Protein AF-A0A7W0F128-F1 (afdb_monomer_lite)

Structure (mmCIF, N/CA/C/O backbone):
data_AF-A0A7W0F128-F1
#
_entry.id   AF-A0A7W0F128-F1
#
loop_
_atom_site.group_PDB
_atom_site.id
_atom_site.type_symbol
_atom_site.label_atom_id
_atom_site.label_alt_id
_atom_site.label_comp_id
_atom_site.label_asym_id
_atom_site.label_entity_id
_atom_site.label_seq_id
_atom_site.pdbx_PDB_ins_code
_atom_site.Cartn_x
_atom_site.Cartn_y
_atom_site.Cartn_z
_atom_site.occupancy
_atom_site.B_iso_or_equiv
_atom_site.auth_seq_id
_atom_site.auth_comp_id
_atom_site.auth_asym_id
_atom_site.auth_atom_id
_atom_site.pdbx_PDB_model_num
ATOM 1 N N . MET A 1 1 ? 9.176 27.417 -10.439 1.00 56.22 1 MET A N 1
ATOM 2 C CA . MET A 1 1 ? 9.068 26.265 -9.533 1.00 56.22 1 MET A CA 1
ATOM 3 C C . MET A 1 1 ? 8.139 25.309 -10.242 1.00 56.22 1 MET A C 1
ATOM 5 O O . MET A 1 1 ? 7.061 25.755 -10.628 1.00 56.22 1 MET A O 1
ATOM 9 N N . GLU A 1 2 ? 8.615 24.115 -10.586 1.00 68.06 2 GLU A N 1
ATOM 10 C CA . GLU A 1 2 ? 7.714 23.084 -11.106 1.00 68.06 2 GLU A CA 1
ATOM 11 C C . GLU A 1 2 ? 6.687 22.758 -10.023 1.00 68.06 2 GLU A C 1
ATOM 13 O O . GLU A 1 2 ? 6.987 22.841 -8.835 1.00 68.06 2 GLU A O 1
ATOM 18 N N . ASN A 1 3 ? 5.460 22.476 -10.440 1.00 80.75 3 ASN A N 1
ATOM 19 C CA . ASN A 1 3 ? 4.401 22.019 -9.555 1.00 80.75 3 ASN A CA 1
ATOM 20 C C . ASN A 1 3 ? 3.985 20.601 -9.954 1.00 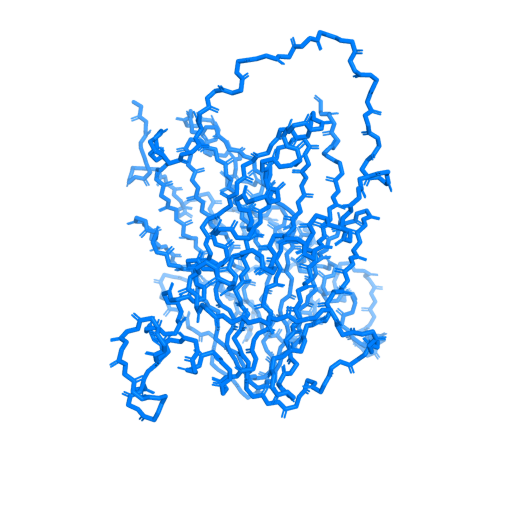80.75 3 ASN A C 1
ATOM 22 O O . ASN A 1 3 ? 4.393 20.088 -11.003 1.00 80.75 3 ASN A O 1
ATOM 26 N N . VAL A 1 4 ? 3.131 19.977 -9.146 1.00 81.44 4 VAL A N 1
ATOM 27 C CA . VAL A 1 4 ? 2.688 18.590 -9.371 1.00 81.44 4 VAL A CA 1
ATOM 28 C C . VAL A 1 4 ? 2.031 18.392 -10.745 1.00 81.44 4 VAL A C 1
ATOM 30 O O . VAL A 1 4 ? 2.074 17.297 -11.306 1.00 81.44 4 VAL A O 1
ATOM 33 N N . LEU A 1 5 ? 1.450 19.441 -11.334 1.00 84.19 5 LEU A N 1
ATOM 34 C CA . LEU A 1 5 ? 0.814 19.382 -12.654 1.00 84.19 5 LEU A CA 1
ATOM 35 C C . LEU A 1 5 ? 1.811 19.491 -13.815 1.00 84.19 5 LEU A C 1
ATOM 37 O O . LEU A 1 5 ? 1.507 19.019 -14.907 1.00 84.19 5 LEU A O 1
ATOM 41 N N . SER A 1 6 ? 2.978 20.107 -13.606 1.00 87.81 6 SER A N 1
ATOM 42 C CA . SER A 1 6 ? 4.001 20.289 -14.642 1.00 87.81 6 SER A CA 1
ATOM 43 C C . SER A 1 6 ? 5.121 19.252 -14.598 1.00 87.81 6 SER A C 1
ATOM 45 O O . SER A 1 6 ? 5.818 19.096 -15.594 1.00 87.81 6 SER A O 1
ATOM 47 N N . PHE A 1 7 ? 5.310 18.568 -13.466 1.00 94.00 7 PHE A N 1
ATOM 48 C CA . PHE A 1 7 ? 6.359 17.562 -13.307 1.00 94.00 7 PHE A CA 1
ATOM 49 C C . PHE A 1 7 ? 6.183 16.399 -14.303 1.00 94.00 7 PHE A C 1
ATOM 51 O O . PHE A 1 7 ? 5.072 15.889 -14.491 1.00 94.00 7 PHE A O 1
ATOM 58 N N . ASP A 1 8 ? 7.267 15.979 -14.957 1.00 95.62 8 ASP A N 1
ATOM 59 C CA . ASP A 1 8 ? 7.245 14.941 -15.997 1.00 95.62 8 ASP A CA 1
ATOM 60 C C . ASP A 1 8 ? 7.296 13.528 -15.391 1.00 95.62 8 ASP A C 1
ATOM 62 O O . ASP A 1 8 ? 8.305 12.822 -15.464 1.00 95.62 8 ASP A O 1
ATOM 66 N N . ILE A 1 9 ? 6.180 13.126 -14.768 1.00 96.31 9 ILE A N 1
ATOM 67 C CA . ILE A 1 9 ? 6.000 11.792 -14.171 1.00 96.31 9 ILE A CA 1
ATOM 68 C C . ILE A 1 9 ? 6.242 10.704 -15.218 1.00 96.31 9 ILE A C 1
ATOM 70 O O . ILE A 1 9 ? 6.937 9.732 -14.929 1.00 96.31 9 ILE A O 1
ATOM 74 N N . LYS A 1 10 ? 5.707 10.879 -16.438 1.00 96.62 10 LYS A N 1
ATOM 75 C CA . LYS A 1 10 ? 5.834 9.898 -17.520 1.00 96.62 10 LYS A CA 1
ATOM 76 C C . LYS A 1 10 ? 7.291 9.571 -17.794 1.00 96.62 10 LYS A C 1
ATOM 78 O O . LYS A 1 10 ? 7.634 8.395 -17.787 1.00 96.62 10 LYS A O 1
ATOM 83 N N . ARG A 1 11 ? 8.143 10.576 -18.012 1.00 96.94 11 ARG A N 1
ATOM 84 C CA . ARG A 1 11 ? 9.562 10.327 -18.283 1.00 96.94 11 ARG A CA 1
ATOM 85 C C . ARG A 1 11 ? 10.231 9.592 -17.128 1.00 96.94 11 ARG A C 1
ATOM 87 O O . ARG A 1 11 ? 10.847 8.562 -17.356 1.00 96.94 11 ARG A O 1
ATOM 94 N N . VAL A 1 12 ? 10.067 10.082 -15.897 1.00 97.69 12 VAL A N 1
ATOM 95 C CA . VAL A 1 12 ? 10.736 9.492 -14.725 1.00 97.69 12 VAL A CA 1
ATOM 96 C C . VAL A 1 12 ? 10.309 8.042 -14.503 1.00 97.69 12 VAL A C 1
ATOM 98 O O . VAL A 1 12 ? 11.172 7.199 -14.300 1.00 97.69 12 VAL A O 1
ATOM 101 N N . ILE A 1 13 ? 9.009 7.744 -14.577 1.00 98.19 13 ILE A N 1
ATOM 102 C CA . ILE A 1 13 ? 8.485 6.393 -14.341 1.00 98.19 13 ILE A CA 1
ATOM 103 C C . ILE A 1 13 ? 8.802 5.446 -15.492 1.00 98.19 13 ILE A C 1
ATOM 105 O O . ILE A 1 13 ? 9.149 4.295 -15.245 1.00 98.19 13 ILE A O 1
ATOM 109 N N . VAL A 1 14 ? 8.684 5.892 -16.744 1.00 98.31 14 VAL A N 1
ATOM 110 C CA . VAL A 1 14 ? 9.004 5.036 -17.891 1.00 98.31 14 VAL A CA 1
ATOM 111 C C . VAL A 1 14 ? 10.485 4.684 -17.898 1.00 98.31 14 VAL A C 1
ATOM 113 O O . VAL A 1 14 ? 10.800 3.498 -17.977 1.00 98.31 14 VAL A O 1
ATOM 116 N N . ASP A 1 15 ? 11.362 5.681 -17.761 1.00 98.12 15 ASP A N 1
ATOM 117 C CA . ASP A 1 15 ? 12.809 5.466 -17.757 1.00 98.12 15 ASP A CA 1
ATOM 118 C C . ASP A 1 15 ? 13.202 4.565 -16.573 1.00 98.12 15 ASP A C 1
ATOM 120 O O . ASP A 1 15 ? 13.823 3.526 -16.778 1.00 98.12 15 ASP A O 1
ATOM 124 N N . SER A 1 16 ? 12.752 4.879 -15.348 1.00 97.94 16 SER A N 1
ATOM 125 C CA . SER A 1 16 ? 13.132 4.104 -14.160 1.00 97.94 16 SER A CA 1
ATOM 126 C C . SER A 1 16 ? 12.589 2.677 -14.164 1.00 97.94 16 SER A C 1
ATOM 128 O O . SER A 1 16 ? 13.302 1.760 -13.768 1.00 97.94 16 SER A O 1
ATOM 130 N N . THR A 1 17 ? 11.354 2.453 -14.623 1.00 98.38 17 THR A N 1
ATOM 131 C CA . THR A 1 17 ? 10.785 1.097 -14.665 1.00 98.38 17 THR A CA 1
ATOM 132 C C . THR A 1 17 ? 11.513 0.248 -15.705 1.00 98.38 17 THR A C 1
ATOM 134 O O . THR A 1 17 ? 11.830 -0.905 -15.428 1.00 98.38 17 THR A O 1
ATOM 137 N N . VAL A 1 18 ? 11.824 0.804 -16.883 1.00 98.38 18 VAL A N 1
ATOM 138 C CA . VAL A 1 18 ? 12.604 0.091 -17.910 1.00 98.38 18 VAL A CA 1
ATOM 139 C C . VAL A 1 18 ? 13.998 -0.247 -17.387 1.00 98.38 18 VAL A C 1
ATOM 141 O O . VAL A 1 18 ? 14.408 -1.405 -17.451 1.00 98.38 18 VAL A O 1
ATOM 144 N N . ASP A 1 19 ? 14.685 0.739 -16.816 1.00 98.06 19 ASP A N 1
ATOM 145 C CA . ASP A 1 19 ? 16.044 0.603 -16.296 1.00 98.06 19 ASP A CA 1
ATOM 146 C C . ASP A 1 19 ? 16.130 -0.415 -15.151 1.00 98.06 19 ASP A C 1
ATOM 148 O O . ASP A 1 19 ? 17.020 -1.265 -15.144 1.00 98.06 19 ASP A O 1
ATOM 152 N N . VAL A 1 20 ? 15.195 -0.376 -14.195 1.00 97.81 20 VAL A N 1
ATOM 153 C CA . VAL A 1 20 ? 15.154 -1.314 -13.063 1.00 97.81 20 VAL A CA 1
ATOM 154 C C . VAL A 1 20 ? 14.932 -2.747 -13.545 1.00 97.81 20 VAL A C 1
ATOM 156 O O . VAL A 1 20 ? 15.646 -3.653 -13.118 1.00 97.81 20 VAL A O 1
ATOM 159 N N . PHE A 1 21 ? 13.975 -2.972 -14.448 1.00 98.12 21 PHE A N 1
ATOM 160 C CA . PHE A 1 21 ? 13.697 -4.315 -14.958 1.00 98.12 21 PHE A CA 1
ATOM 161 C C . PHE A 1 21 ? 14.843 -4.867 -15.821 1.00 98.12 21 PHE A C 1
ATOM 163 O O . PHE A 1 21 ? 15.136 -6.062 -15.748 1.00 98.12 21 PHE A O 1
ATOM 170 N N . ASP A 1 22 ? 15.528 -4.025 -16.596 1.00 97.31 22 ASP A N 1
ATOM 171 C CA . ASP A 1 22 ? 16.695 -4.451 -17.373 1.00 97.31 22 ASP A CA 1
ATOM 172 C C . ASP A 1 22 ? 17.896 -4.746 -16.462 1.00 97.31 22 ASP A C 1
ATOM 174 O O . ASP A 1 22 ? 18.446 -5.845 -16.488 1.00 97.31 22 ASP A O 1
ATOM 178 N N . MET A 1 23 ? 18.270 -3.811 -15.585 1.00 95.38 23 MET A N 1
ATOM 179 C CA . MET A 1 23 ? 19.476 -3.948 -14.764 1.00 95.38 23 MET A CA 1
ATOM 180 C C . MET A 1 23 ? 19.347 -4.998 -13.660 1.00 95.38 23 MET A C 1
ATOM 182 O O . MET A 1 23 ? 20.293 -5.748 -13.427 1.00 95.38 23 MET A O 1
ATOM 186 N N . MET A 1 24 ? 18.204 -5.049 -12.971 1.00 95.12 24 MET A N 1
ATOM 187 C CA . MET A 1 24 ? 18.042 -5.896 -11.782 1.00 95.12 24 MET A CA 1
ATOM 188 C C . MET A 1 24 ? 17.480 -7.270 -12.119 1.00 95.12 24 MET A C 1
ATOM 190 O O . MET A 1 24 ? 17.794 -8.240 -11.437 1.00 95.12 24 MET A O 1
ATOM 194 N N . LEU A 1 25 ? 16.660 -7.363 -13.170 1.00 95.75 25 LEU A N 1
ATOM 195 C CA . LEU A 1 25 ? 15.997 -8.609 -13.544 1.00 95.75 25 LEU A CA 1
ATOM 196 C C . LEU A 1 25 ? 16.473 -9.151 -14.891 1.00 95.75 25 LEU A C 1
ATOM 198 O O . LEU A 1 25 ? 16.093 -10.262 -15.233 1.00 95.75 25 LEU A O 1
ATOM 202 N N . SER A 1 26 ? 17.275 -8.426 -15.681 1.00 96.25 26 SER A N 1
ATOM 203 C CA . SER A 1 26 ? 17.587 -8.818 -17.070 1.00 96.25 26 SER A CA 1
ATOM 204 C C . SER A 1 26 ? 16.323 -9.101 -17.902 1.00 96.25 26 SER A C 1
ATOM 206 O O . SER A 1 26 ? 16.319 -9.954 -18.794 1.00 96.25 26 SER A O 1
ATOM 208 N N . LEU A 1 27 ? 15.227 -8.399 -17.591 1.00 96.50 27 LEU A N 1
ATOM 209 C CA . LEU A 1 27 ? 13.936 -8.500 -18.265 1.00 96.50 27 LEU A CA 1
ATOM 210 C C . LEU A 1 27 ? 13.660 -7.179 -19.000 1.00 96.50 27 LEU A C 1
ATOM 212 O O . LEU A 1 27 ? 12.992 -6.315 -18.440 1.00 96.50 27 LEU A O 1
ATOM 216 N N . PRO A 1 28 ? 14.136 -6.985 -20.243 1.00 96.06 28 PRO A N 1
ATOM 217 C CA . PRO A 1 28 ? 13.931 -5.736 -20.979 1.00 96.06 28 PRO A CA 1
ATOM 218 C C . PRO A 1 28 ? 12.453 -5.524 -21.349 1.00 96.06 28 PRO A C 1
ATOM 220 O O . PRO A 1 28 ? 11.983 -5.950 -22.409 1.00 96.06 28 PRO A O 1
ATOM 223 N N . ILE A 1 29 ? 11.706 -4.871 -20.457 1.00 98.00 29 ILE A N 1
ATOM 224 C CA . ILE A 1 29 ? 10.304 -4.495 -20.662 1.00 98.00 29 ILE A CA 1
ATOM 225 C C . ILE A 1 29 ? 10.190 -3.368 -21.701 1.00 98.00 29 ILE A C 1
ATOM 227 O 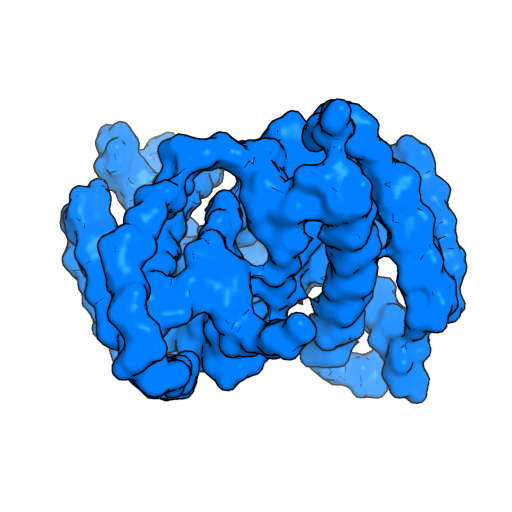O . ILE A 1 29 ? 11.095 -2.555 -21.880 1.00 98.00 29 ILE A O 1
ATOM 231 N N . GLN A 1 30 ? 9.041 -3.274 -22.368 1.00 97.69 30 GLN A N 1
ATOM 232 C CA . GLN A 1 30 ? 8.750 -2.220 -23.341 1.00 97.69 30 GLN A CA 1
ATOM 233 C C . GLN A 1 30 ? 7.534 -1.409 -22.918 1.00 97.69 30 GLN A C 1
ATOM 235 O O . GLN A 1 30 ? 6.460 -1.967 -22.696 1.00 97.69 30 GLN A O 1
ATOM 240 N N . PHE A 1 31 ? 7.680 -0.088 -22.861 1.00 97.81 31 PHE A N 1
ATOM 241 C CA . PHE A 1 31 ? 6.563 0.814 -22.605 1.00 97.81 31 PHE A CA 1
ATOM 242 C C . PHE A 1 31 ? 5.507 0.754 -23.722 1.00 97.81 31 PHE A C 1
ATOM 244 O O . PHE A 1 31 ? 5.822 0.678 -24.911 1.00 97.81 31 PHE A O 1
ATOM 251 N N . SER A 1 32 ? 4.237 0.820 -23.329 1.00 96.00 32 SER A N 1
ATOM 252 C CA . SER A 1 32 ? 3.075 0.848 -24.209 1.00 96.00 32 SER A CA 1
ATOM 253 C C . SER A 1 32 ? 2.313 2.160 -24.032 1.00 96.00 32 SER A C 1
ATOM 255 O O . SER A 1 32 ? 1.879 2.491 -22.934 1.00 96.00 32 SER A O 1
ATOM 257 N N . GLU A 1 33 ? 2.098 2.883 -25.135 1.00 91.81 33 GLU A N 1
ATOM 258 C CA . GLU A 1 33 ? 1.261 4.098 -25.155 1.00 91.81 33 GLU A CA 1
ATOM 259 C C . GLU A 1 33 ? -0.228 3.794 -24.907 1.00 91.81 33 GLU A C 1
ATOM 261 O O . GLU A 1 33 ? -1.010 4.683 -24.571 1.00 91.81 33 GLU A O 1
ATOM 266 N N . GLU A 1 34 ? -0.642 2.536 -25.076 1.00 90.25 34 GLU A N 1
ATOM 267 C CA . GLU A 1 34 ? -1.993 2.099 -24.751 1.00 90.25 34 GLU A CA 1
ATOM 268 C C . GLU A 1 34 ? -2.081 1.747 -23.269 1.00 90.25 34 GLU A C 1
ATOM 270 O O . GLU A 1 34 ? -1.380 0.856 -22.785 1.00 90.25 34 GLU A O 1
ATOM 275 N N . ARG A 1 35 ? -3.011 2.392 -22.557 1.00 90.12 35 ARG A N 1
ATOM 276 C CA . ARG A 1 35 ? -3.368 1.970 -21.204 1.00 90.12 35 ARG A CA 1
ATOM 277 C C . ARG A 1 35 ? -3.966 0.568 -21.262 1.00 90.12 35 ARG A C 1
ATOM 279 O O . ARG A 1 35 ? -5.017 0.360 -21.871 1.00 90.12 35 ARG A O 1
ATOM 286 N N . LYS A 1 36 ? -3.330 -0.367 -20.568 1.00 88.88 36 LYS A N 1
ATOM 287 C CA . LYS A 1 36 ? -3.815 -1.733 -20.381 1.00 88.88 36 LYS A CA 1
ATOM 288 C C . LYS A 1 36 ? -4.128 -1.962 -18.910 1.00 88.88 36 LYS A C 1
ATOM 290 O O . LYS A 1 36 ? -3.568 -1.320 -18.028 1.00 88.88 36 LYS A O 1
ATOM 295 N N . THR A 1 37 ? -5.054 -2.870 -18.657 1.00 84.69 37 THR A N 1
ATOM 296 C CA . THR A 1 37 ? -5.421 -3.299 -17.309 1.00 84.69 37 THR A CA 1
ATOM 297 C C . THR A 1 37 ? -5.111 -4.773 -17.180 1.00 84.69 37 THR A C 1
ATOM 299 O O . THR A 1 37 ? -5.446 -5.550 -18.079 1.00 84.69 37 THR A O 1
ATOM 302 N N . LEU A 1 38 ? -4.510 -5.161 -16.062 1.00 81.94 38 LEU A N 1
ATOM 303 C CA . LEU A 1 38 ? -4.408 -6.564 -15.708 1.00 81.94 38 LEU A CA 1
ATOM 304 C C . LEU A 1 38 ? -5.816 -7.082 -15.406 1.00 81.94 38 LEU A C 1
ATOM 306 O O . LEU A 1 38 ? -6.450 -6.702 -14.430 1.00 81.94 38 LEU A O 1
ATOM 310 N N . ALA A 1 39 ? -6.324 -7.910 -16.310 1.00 67.31 39 ALA A N 1
ATOM 311 C CA . ALA A 1 39 ? -7.548 -8.670 -16.139 1.00 67.31 39 ALA A CA 1
ATOM 312 C C . ALA A 1 39 ? -7.227 -10.093 -16.589 1.00 67.31 39 ALA A C 1
ATOM 314 O O . ALA A 1 39 ? -6.828 -10.308 -17.735 1.00 67.31 39 ALA A O 1
ATOM 315 N N . GLY A 1 40 ? -7.328 -11.063 -15.688 1.00 58.44 40 GLY A N 1
ATOM 316 C CA . GLY A 1 40 ? -6.893 -12.419 -15.987 1.00 58.44 40 GLY A CA 1
ATOM 317 C C . GLY A 1 40 ? -7.457 -13.450 -15.026 1.00 58.44 40 GLY A C 1
ATOM 318 O O . GLY A 1 40 ? -7.875 -13.132 -13.919 1.00 58.44 40 GLY A O 1
ATOM 319 N N . ASN A 1 41 ? -7.452 -14.701 -15.481 1.00 61.41 41 ASN A N 1
ATOM 320 C CA . ASN A 1 41 ? -7.724 -15.859 -14.641 1.00 61.41 41 ASN A CA 1
ATOM 321 C C . ASN A 1 41 ? -6.446 -16.176 -13.849 1.00 61.41 41 ASN A C 1
ATOM 323 O O . ASN A 1 41 ? -5.568 -16.866 -14.366 1.00 61.41 41 ASN A O 1
ATOM 327 N N . GLY A 1 42 ? -6.318 -15.638 -12.638 1.00 79.81 42 GLY A N 1
ATOM 328 C CA . GLY A 1 42 ? -5.211 -15.937 -11.728 1.00 79.81 42 GLY A CA 1
ATOM 329 C C . GLY A 1 42 ? -4.902 -14.795 -10.765 1.00 79.81 42 GLY A C 1
ATOM 330 O O . GLY A 1 42 ? -5.417 -13.690 -10.920 1.00 79.81 42 GLY A O 1
ATOM 331 N N . SER A 1 43 ? -4.036 -15.083 -9.797 1.00 90.81 43 SER A N 1
ATOM 332 C CA . SER A 1 43 ? -3.659 -14.143 -8.747 1.00 90.81 43 SER A CA 1
ATOM 333 C C . SER A 1 43 ? -2.863 -12.964 -9.309 1.00 90.81 43 SER A C 1
ATOM 335 O O . SER A 1 43 ? -1.998 -13.117 -10.186 1.00 90.81 43 SER A O 1
ATOM 337 N N . LEU A 1 44 ? -3.168 -11.775 -8.801 1.00 94.75 44 LEU A N 1
ATOM 338 C CA . LEU A 1 44 ? -2.447 -10.541 -9.074 1.00 94.75 44 LEU A CA 1
ATOM 339 C C . LEU A 1 44 ? -1.589 -10.182 -7.867 1.00 94.75 44 LEU A C 1
ATOM 341 O O . LEU A 1 44 ? -2.023 -10.309 -6.725 1.00 94.75 44 LEU A O 1
ATOM 345 N N . VAL A 1 45 ? -0.397 -9.669 -8.139 1.00 96.69 45 VAL A N 1
ATOM 346 C CA . VAL A 1 45 ? 0.561 -9.202 -7.137 1.00 96.69 45 VAL A CA 1
ATOM 347 C C . VAL A 1 45 ? 0.700 -7.697 -7.330 1.00 96.69 45 VAL A C 1
ATOM 349 O O . VAL A 1 45 ? 1.066 -7.250 -8.418 1.00 96.69 45 VAL A O 1
ATOM 352 N N . LEU A 1 46 ? 0.355 -6.920 -6.309 1.00 97.31 46 LEU A N 1
ATOM 353 C CA . LEU A 1 46 ? 0.457 -5.464 -6.280 1.00 97.31 46 LEU A CA 1
ATOM 354 C C . LEU A 1 46 ? 1.465 -5.069 -5.207 1.00 97.31 46 LEU A C 1
ATOM 356 O O . LEU A 1 46 ? 1.250 -5.357 -4.036 1.00 97.31 46 LEU A O 1
ATOM 360 N N . GLY A 1 47 ? 2.533 -4.388 -5.595 1.00 97.75 47 GLY A N 1
ATOM 361 C CA . GLY A 1 47 ? 3.426 -3.701 -4.677 1.00 97.75 47 GLY A CA 1
ATOM 362 C C . GLY A 1 47 ? 3.091 -2.215 -4.648 1.00 97.75 47 GLY A C 1
ATOM 363 O O . GLY A 1 47 ? 2.767 -1.629 -5.682 1.00 97.75 47 GLY A O 1
ATOM 364 N N . SER A 1 48 ? 3.138 -1.614 -3.465 1.00 96.81 48 SER A N 1
ATOM 365 C CA . SER A 1 48 ? 2.803 -0.207 -3.260 1.00 96.81 48 SER A CA 1
ATOM 366 C C . SER A 1 48 ? 3.778 0.471 -2.306 1.00 96.81 48 SER A C 1
ATOM 368 O O . SER A 1 48 ? 4.182 -0.124 -1.305 1.00 96.81 48 SER A O 1
ATOM 370 N N . ILE A 1 49 ? 4.140 1.716 -2.613 1.00 96.44 49 ILE A N 1
ATOM 371 C CA . ILE A 1 49 ? 4.918 2.602 -1.739 1.00 96.44 49 ILE A CA 1
ATOM 372 C C . ILE A 1 49 ? 4.278 3.980 -1.738 1.00 96.44 49 ILE A C 1
ATOM 374 O O . ILE A 1 49 ? 4.022 4.561 -2.795 1.00 96.44 49 ILE A O 1
ATOM 378 N N . ASP A 1 50 ? 4.067 4.517 -0.543 1.00 96.06 50 ASP A N 1
ATOM 379 C CA . ASP A 1 50 ? 3.648 5.894 -0.348 1.00 96.06 50 ASP A CA 1
ATOM 380 C C . ASP A 1 50 ? 4.874 6.813 -0.281 1.00 96.06 50 ASP A C 1
ATOM 382 O O . ASP A 1 50 ? 5.958 6.420 0.152 1.00 96.06 50 ASP A O 1
ATOM 386 N N . PHE A 1 51 ? 4.700 8.068 -0.676 1.00 95.25 51 PHE A N 1
ATOM 387 C CA . PHE A 1 51 ? 5.679 9.123 -0.432 1.00 95.25 51 PHE A CA 1
ATOM 388 C C . PHE A 1 51 ? 4.994 10.329 0.196 1.00 95.25 51 PHE A C 1
ATOM 390 O O . PHE A 1 51 ? 3.885 10.679 -0.208 1.00 95.25 51 PHE A O 1
ATOM 397 N N . MET A 1 52 ? 5.630 10.963 1.185 1.00 94.19 52 MET A N 1
ATOM 398 C CA . MET A 1 52 ? 5.056 12.086 1.937 1.00 94.19 52 MET A CA 1
ATOM 399 C C . MET A 1 52 ? 6.059 13.224 2.127 1.00 94.19 52 MET A C 1
ATOM 401 O O . MET A 1 52 ? 7.244 13.007 2.374 1.00 94.19 52 MET A O 1
ATOM 405 N N . GLY A 1 53 ? 5.573 14.463 2.070 1.00 91.75 53 GLY A N 1
ATOM 406 C CA . GLY A 1 53 ? 6.407 15.661 2.129 1.00 91.75 53 GLY A CA 1
ATOM 407 C C . GLY A 1 53 ? 5.660 16.897 1.644 1.00 91.75 53 GLY A C 1
ATOM 408 O O . GLY A 1 53 ? 4.477 17.050 1.943 1.00 91.75 53 GLY A O 1
ATOM 409 N N . ASP A 1 54 ? 6.334 17.754 0.883 1.00 92.00 54 ASP A N 1
ATOM 410 C CA . ASP A 1 54 ? 5.719 18.864 0.136 1.00 92.00 54 ASP A CA 1
ATOM 411 C C . ASP A 1 54 ? 4.680 18.345 -0.870 1.00 92.00 54 ASP A C 1
ATOM 413 O O . ASP A 1 54 ? 3.674 18.991 -1.167 1.00 92.00 54 ASP A O 1
ATOM 417 N N . VAL A 1 55 ? 4.910 17.125 -1.349 1.00 93.25 55 VAL A N 1
ATOM 418 C CA . VAL A 1 55 ? 3.969 16.330 -2.127 1.00 93.25 55 VAL A CA 1
ATOM 419 C C . VAL A 1 55 ? 3.696 15.022 -1.412 1.00 93.25 55 VAL A C 1
ATOM 421 O O . VAL A 1 55 ? 4.553 14.488 -0.708 1.00 93.25 55 VAL A O 1
ATOM 424 N N . THR A 1 56 ? 2.488 14.511 -1.606 1.00 93.50 56 THR A N 1
ATOM 425 C CA . THR A 1 56 ? 2.090 13.211 -1.086 1.00 93.50 56 THR A CA 1
ATOM 426 C C . THR A 1 56 ? 1.449 12.389 -2.186 1.00 93.50 56 THR A C 1
ATOM 428 O O . THR A 1 56 ? 0.668 12.911 -2.988 1.00 93.50 56 THR A O 1
ATOM 431 N N . GLY A 1 57 ? 1.754 11.103 -2.219 1.00 94.69 57 GLY A N 1
ATOM 432 C CA . GLY A 1 57 ? 1.247 10.220 -3.248 1.00 94.69 57 GLY A CA 1
ATOM 433 C C . GLY A 1 57 ? 1.606 8.767 -3.015 1.00 94.69 57 GLY A C 1
ATOM 434 O O . GLY A 1 57 ? 2.098 8.399 -1.951 1.00 94.69 57 GLY A O 1
ATOM 435 N N . ILE A 1 58 ? 1.328 7.959 -4.028 1.00 96.56 58 ILE A N 1
ATOM 436 C CA . ILE A 1 58 ? 1.528 6.516 -4.026 1.00 96.56 58 ILE A CA 1
ATOM 437 C C . ILE A 1 58 ? 2.029 6.072 -5.398 1.00 96.56 58 ILE A C 1
ATOM 439 O O . ILE A 1 58 ? 1.592 6.602 -6.425 1.00 96.56 58 ILE A O 1
ATOM 443 N N . VAL A 1 59 ? 2.933 5.099 -5.403 1.00 98.00 59 VAL A N 1
ATOM 444 C CA . VAL A 1 59 ? 3.333 4.338 -6.586 1.00 98.00 59 VAL A CA 1
ATOM 445 C C . VAL A 1 59 ? 2.866 2.906 -6.396 1.00 98.00 59 VAL A C 1
ATOM 447 O O . VAL A 1 59 ? 3.180 2.280 -5.387 1.00 98.00 59 VAL A O 1
ATOM 450 N N . ASN A 1 60 ? 2.136 2.399 -7.379 1.00 97.62 60 ASN A N 1
ATOM 451 C CA . ASN A 1 60 ? 1.626 1.039 -7.430 1.00 97.62 60 ASN A CA 1
ATOM 452 C C . ASN A 1 60 ? 2.254 0.321 -8.621 1.00 97.62 60 ASN A C 1
ATOM 454 O O . ASN A 1 60 ? 2.226 0.844 -9.733 1.00 97.62 60 ASN A O 1
ATOM 458 N N . ILE A 1 61 ? 2.791 -0.878 -8.407 1.00 98.12 61 ILE A N 1
ATOM 459 C CA . ILE A 1 61 ? 3.290 -1.762 -9.462 1.00 98.12 61 ILE A CA 1
ATOM 460 C C . ILE A 1 61 ? 2.526 -3.071 -9.369 1.00 98.12 61 ILE A C 1
ATOM 462 O O . ILE A 1 61 ? 2.603 -3.771 -8.362 1.00 98.12 61 ILE A O 1
ATOM 466 N N . GLN A 1 62 ? 1.803 -3.418 -10.427 1.00 97.44 62 GLN A N 1
ATOM 467 C CA . GLN A 1 62 ? 1.007 -4.635 -10.478 1.00 97.44 62 GLN A CA 1
ATOM 468 C C . GLN A 1 62 ? 1.472 -5.554 -11.604 1.00 97.44 62 GLN A C 1
ATOM 470 O O . GLN A 1 62 ? 1.748 -5.121 -12.728 1.00 97.44 62 GLN A O 1
ATOM 475 N N . VAL A 1 63 ? 1.530 -6.845 -11.285 1.00 97.12 63 VAL A N 1
ATOM 476 C CA . VAL A 1 63 ? 1.890 -7.939 -12.188 1.00 97.12 63 VAL A CA 1
ATOM 477 C C . VAL A 1 63 ? 1.017 -9.163 -11.906 1.00 97.12 63 VAL A C 1
ATOM 479 O O . VAL A 1 63 ? 0.400 -9.290 -10.852 1.00 97.12 63 VAL A O 1
ATOM 482 N N . THR A 1 64 ? 0.964 -10.110 -12.840 1.00 96.06 64 THR A N 1
ATOM 483 C CA . THR A 1 64 ? 0.410 -11.447 -12.548 1.00 96.06 64 THR A CA 1
ATOM 484 C C . THR A 1 64 ? 1.362 -12.236 -11.648 1.00 96.06 64 THR A C 1
ATOM 486 O O . THR A 1 64 ? 2.574 -12.126 -11.841 1.00 96.06 64 THR A O 1
ATOM 489 N N . GLU A 1 65 ? 0.861 -13.127 -10.788 1.00 94.56 65 GLU A N 1
ATOM 490 C CA . GLU A 1 65 ? 1.716 -14.012 -9.973 1.00 94.56 65 GLU A CA 1
ATOM 491 C C . GLU A 1 65 ? 2.671 -14.853 -10.837 1.00 94.56 65 GLU A C 1
ATOM 493 O O . GLU A 1 65 ? 3.850 -14.994 -10.520 1.00 94.56 65 GLU A O 1
ATOM 498 N N . LYS A 1 66 ? 2.205 -15.326 -12.003 1.00 94.50 66 LYS A N 1
ATOM 499 C CA . LYS A 1 66 ? 3.049 -16.028 -12.988 1.00 94.50 66 LYS A CA 1
ATOM 500 C C . LYS A 1 66 ? 4.281 -15.201 -13.380 1.00 94.50 66 LYS A C 1
ATOM 502 O O . LYS A 1 66 ? 5.369 -15.751 -13.522 1.00 94.50 66 LYS A O 1
ATOM 507 N N . PHE A 1 67 ? 4.105 -13.898 -13.593 1.00 96.44 67 PHE A N 1
ATOM 508 C CA . PHE A 1 67 ? 5.215 -13.009 -13.933 1.00 96.44 67 PHE A CA 1
ATOM 509 C C . PHE A 1 67 ? 6.067 -12.674 -12.710 1.00 96.44 67 PHE A C 1
ATOM 511 O O . PHE A 1 67 ? 7.284 -12.670 -12.826 1.00 96.44 67 PHE A O 1
ATOM 518 N N . ALA A 1 68 ? 5.459 -12.490 -11.537 1.00 97.00 68 ALA A N 1
ATOM 519 C CA . ALA A 1 68 ? 6.200 -12.275 -10.299 1.00 97.00 68 ALA A CA 1
ATOM 520 C C . ALA A 1 68 ? 7.164 -13.438 -10.003 1.00 97.00 68 ALA A C 1
ATOM 522 O O . ALA A 1 68 ? 8.335 -13.208 -9.728 1.00 97.00 68 ALA A O 1
ATOM 523 N N . ARG A 1 69 ? 6.733 -14.692 -10.199 1.00 96.56 69 ARG A N 1
ATOM 524 C CA . ARG A 1 69 ? 7.613 -15.874 -10.107 1.00 96.56 69 ARG A CA 1
ATOM 525 C C . ARG A 1 69 ? 8.774 -15.836 -11.107 1.00 96.56 69 ARG A C 1
ATOM 527 O O . ARG A 1 69 ? 9.878 -16.260 -10.787 1.00 96.56 69 ARG A O 1
ATOM 534 N N . LYS A 1 70 ? 8.554 -15.297 -12.311 1.00 96.88 70 LYS A N 1
ATOM 535 C CA . LYS A 1 70 ? 9.628 -15.075 -13.294 1.00 96.88 70 LYS A CA 1
ATOM 536 C C . LYS A 1 70 ? 10.600 -13.983 -12.836 1.00 96.88 70 LYS A C 1
ATOM 538 O O . LYS A 1 70 ? 11.799 -14.146 -13.022 1.00 96.88 70 LYS A O 1
ATOM 543 N N . MET A 1 71 ? 10.101 -12.908 -12.222 1.00 97.62 71 MET A N 1
ATOM 544 C CA . MET A 1 71 ? 10.941 -11.861 -11.627 1.00 97.62 71 MET A CA 1
ATOM 545 C C . MET A 1 71 ? 11.815 -12.441 -10.508 1.00 97.62 71 MET A C 1
ATOM 547 O O . MET A 1 71 ? 13.022 -12.226 -10.522 1.00 97.62 71 MET A O 1
ATOM 551 N N . VAL A 1 72 ? 11.231 -13.243 -9.609 1.00 97.62 72 VAL A N 1
ATOM 552 C CA . VAL A 1 72 ? 11.959 -13.938 -8.534 1.00 97.62 72 VAL A CA 1
ATOM 553 C C . VAL A 1 72 ? 13.045 -14.850 -9.086 1.00 97.62 72 VAL A C 1
ATOM 555 O O . VAL A 1 72 ? 14.201 -14.730 -8.693 1.00 97.62 72 VAL A O 1
ATOM 558 N N . SER A 1 73 ? 12.693 -15.712 -10.042 1.00 96.94 73 SER A N 1
ATOM 559 C CA . SER A 1 73 ? 13.643 -16.621 -10.688 1.00 96.94 73 SER A CA 1
ATOM 560 C C . SER A 1 73 ? 14.842 -15.874 -11.276 1.00 96.94 73 SER A C 1
ATOM 562 O O . SER A 1 73 ? 15.978 -16.309 -11.108 1.00 96.94 73 SER A O 1
ATOM 564 N N . SER A 1 74 ? 14.597 -14.714 -11.894 1.00 96.06 74 SER A N 1
ATOM 565 C CA . SER A 1 74 ? 15.654 -13.880 -12.466 1.00 96.06 74 SER A CA 1
ATOM 566 C C . SER A 1 74 ? 16.522 -13.190 -11.411 1.00 96.06 74 SER A C 1
ATOM 568 O O . SER A 1 74 ? 17.735 -13.108 -11.570 1.00 96.06 74 SER A O 1
ATOM 570 N N . MET A 1 75 ? 15.913 -12.682 -10.335 1.00 95.31 75 MET A N 1
ATOM 571 C CA . MET A 1 75 ? 16.616 -11.907 -9.309 1.00 95.31 75 MET A CA 1
ATOM 572 C C . MET A 1 75 ? 17.432 -12.781 -8.354 1.00 95.31 75 MET A C 1
ATOM 574 O O . MET A 1 75 ? 18.520 -12.389 -7.938 1.00 95.31 75 MET A O 1
ATOM 578 N N . LEU A 1 76 ? 16.898 -13.950 -7.994 1.00 94.06 76 LEU A N 1
ATOM 579 C CA . LEU A 1 76 ? 17.491 -14.856 -7.007 1.00 94.06 76 LEU A CA 1
ATOM 580 C C . LEU A 1 76 ? 18.257 -16.027 -7.642 1.00 94.06 76 LEU A C 1
ATOM 582 O O . LEU A 1 76 ? 18.787 -16.862 -6.912 1.00 94.06 76 LEU A O 1
ATOM 586 N N . ASP A 1 77 ? 18.330 -16.083 -8.979 1.00 93.19 77 ASP A N 1
ATOM 587 C CA . ASP A 1 77 ? 18.973 -17.159 -9.754 1.00 93.19 77 AS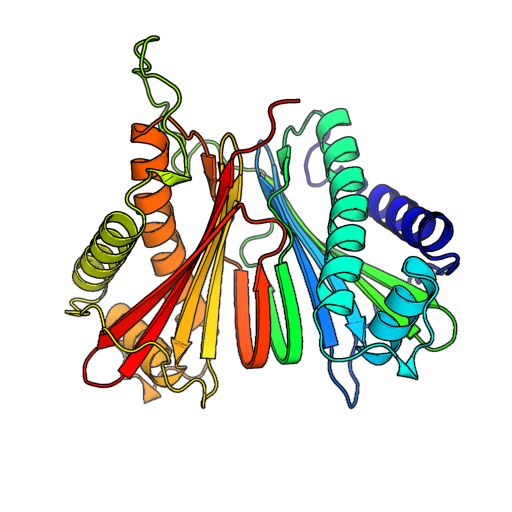P A CA 1
ATOM 588 C C . ASP A 1 77 ? 18.484 -18.557 -9.326 1.00 93.19 77 ASP A C 1
ATOM 590 O O . ASP A 1 77 ? 19.261 -19.482 -9.075 1.00 93.19 77 ASP A O 1
ATOM 594 N N . MET A 1 78 ? 17.160 -18.691 -9.195 1.00 94.00 78 MET A N 1
ATOM 595 C CA . MET A 1 78 ? 16.493 -19.927 -8.780 1.00 94.00 78 MET A CA 1
ATOM 596 C C . MET A 1 78 ? 15.472 -20.388 -9.816 1.00 94.00 78 MET A C 1
ATOM 598 O O . MET A 1 78 ? 14.886 -19.584 -10.543 1.00 94.00 78 MET A O 1
ATOM 602 N N . GLU A 1 79 ? 15.232 -21.695 -9.893 1.00 93.69 79 GLU A N 1
ATOM 603 C CA . GLU A 1 79 ? 14.253 -22.242 -10.833 1.00 93.69 79 GLU A CA 1
ATOM 604 C C . GLU A 1 79 ? 12.822 -21.905 -10.388 1.00 93.69 79 GLU A C 1
ATOM 606 O O . GLU A 1 79 ? 12.501 -21.916 -9.200 1.00 93.69 79 GLU A O 1
ATOM 611 N N . ILE A 1 80 ? 11.930 -21.626 -11.347 1.00 93.06 80 ILE A N 1
ATOM 612 C CA . ILE A 1 80 ? 10.546 -21.204 -11.051 1.00 93.06 80 ILE A CA 1
ATOM 613 C C . ILE A 1 80 ? 9.789 -22.243 -10.203 1.00 93.06 80 ILE A C 1
ATOM 615 O O . ILE A 1 80 ? 8.916 -21.875 -9.417 1.00 93.06 80 ILE A O 1
ATOM 619 N N . ASP A 1 81 ? 10.099 -23.531 -10.365 1.00 91.62 81 ASP A N 1
ATOM 620 C CA . ASP A 1 81 ? 9.479 -24.634 -9.625 1.00 91.62 81 ASP A CA 1
ATOM 621 C C . ASP A 1 81 ? 9.979 -24.772 -8.177 1.00 91.62 81 ASP A C 1
ATOM 623 O O . ASP A 1 81 ? 9.346 -25.475 -7.393 1.00 91.62 81 ASP A O 1
ATOM 627 N N . GLN A 1 82 ? 11.067 -24.085 -7.815 1.00 91.50 82 GLN A N 1
ATOM 628 C CA . GLN A 1 82 ? 11.618 -24.041 -6.456 1.00 91.50 82 GLN A CA 1
ATOM 629 C C . GLN A 1 82 ? 11.051 -22.895 -5.612 1.00 91.50 82 GLN A C 1
ATOM 631 O O . GLN A 1 82 ? 11.281 -22.864 -4.407 1.00 91.50 82 GLN A O 1
ATOM 636 N N . ILE A 1 83 ? 10.326 -21.956 -6.226 1.00 92.00 83 ILE A N 1
ATOM 637 C CA . ILE A 1 83 ? 9.721 -20.822 -5.525 1.00 92.00 83 ILE A CA 1
ATOM 638 C C . ILE A 1 83 ? 8.474 -21.323 -4.791 1.00 92.00 83 ILE A C 1
ATOM 640 O O . ILE A 1 83 ? 7.403 -21.489 -5.386 1.00 92.00 83 ILE A O 1
ATOM 644 N N . GLU A 1 84 ? 8.602 -21.567 -3.494 1.00 88.69 84 GLU A N 1
ATOM 645 C CA . GLU A 1 84 ? 7.503 -21.997 -2.633 1.00 88.69 84 GLU A CA 1
ATOM 646 C C . GLU A 1 84 ? 6.890 -20.798 -1.899 1.00 88.69 84 GLU A C 1
ATOM 648 O O . GLU A 1 84 ? 7.587 -19.901 -1.441 1.00 88.69 84 GLU A O 1
ATOM 653 N N . GLY A 1 85 ? 5.560 -20.773 -1.781 1.00 89.56 85 GLY A N 1
ATOM 654 C CA . GLY A 1 85 ? 4.862 -19.682 -1.098 1.00 89.56 85 GLY A CA 1
ATOM 655 C C . GLY A 1 85 ? 4.940 -18.338 -1.832 1.00 89.56 85 GLY A C 1
ATOM 656 O O . GLY A 1 85 ? 4.980 -18.287 -3.069 1.00 89.56 85 GLY A O 1
ATOM 657 N N . THR A 1 86 ? 4.872 -17.264 -1.045 1.00 93.12 86 THR A N 1
ATOM 658 C CA . THR A 1 86 ? 4.764 -15.868 -1.492 1.00 93.12 86 THR A CA 1
ATOM 659 C C . THR A 1 86 ? 5.883 -14.965 -0.973 1.00 93.12 86 THR A C 1
ATOM 661 O O . THR A 1 86 ? 6.002 -13.852 -1.473 1.00 93.12 86 THR A O 1
ATOM 664 N N . GLU A 1 87 ? 6.724 -15.432 -0.047 1.00 94.00 87 GLU A N 1
ATOM 665 C CA . GLU A 1 87 ? 7.763 -14.625 0.618 1.00 94.00 87 GLU A CA 1
ATOM 666 C C . GLU A 1 87 ? 8.754 -14.027 -0.397 1.00 94.00 87 GLU A C 1
ATOM 668 O O . GLU A 1 87 ? 8.867 -12.808 -0.505 1.00 94.00 87 GLU A O 1
ATOM 673 N N . ASP A 1 88 ? 9.358 -14.855 -1.260 1.00 95.69 88 ASP A N 1
ATOM 674 C CA . ASP A 1 88 ? 10.289 -14.365 -2.291 1.00 95.69 88 ASP A CA 1
ATOM 675 C C . ASP A 1 88 ? 9.608 -13.408 -3.287 1.00 95.69 88 ASP A C 1
ATOM 677 O O . ASP A 1 88 ? 10.216 -12.459 -3.785 1.00 95.69 88 ASP A O 1
ATOM 681 N N . ILE A 1 89 ? 8.323 -13.644 -3.588 1.00 96.44 89 ILE A N 1
ATOM 682 C CA . ILE A 1 89 ? 7.529 -12.769 -4.463 1.00 96.44 89 ILE A CA 1
ATOM 683 C C . ILE A 1 89 ? 7.357 -11.395 -3.814 1.00 96.44 89 ILE A C 1
ATOM 685 O O . ILE A 1 89 ? 7.481 -10.377 -4.501 1.00 96.44 89 ILE A O 1
ATOM 689 N N . GLN A 1 90 ? 7.052 -11.369 -2.517 1.00 95.94 90 GLN A N 1
ATOM 690 C CA . GLN A 1 90 ? 6.879 -10.145 -1.750 1.00 95.94 90 GLN A CA 1
ATOM 691 C C . GLN A 1 90 ? 8.193 -9.364 -1.683 1.00 95.94 90 GLN A C 1
ATOM 693 O O . GLN A 1 90 ? 8.196 -8.184 -2.028 1.00 95.94 90 GLN A O 1
ATOM 698 N N . ASP A 1 91 ? 9.304 -10.021 -1.352 1.00 95.75 91 ASP A N 1
ATOM 699 C CA . ASP A 1 91 ? 10.619 -9.383 -1.257 1.00 95.75 91 ASP A CA 1
ATOM 700 C C . ASP A 1 91 ? 11.062 -8.777 -2.592 1.00 95.75 91 ASP A C 1
ATOM 702 O O . ASP A 1 91 ? 11.403 -7.593 -2.670 1.00 95.75 91 ASP A O 1
ATOM 706 N N . VAL A 1 92 ? 10.987 -9.556 -3.676 1.00 97.06 92 VAL A N 1
ATOM 707 C CA . VAL A 1 92 ? 11.400 -9.094 -5.007 1.00 97.06 92 VAL A CA 1
ATOM 708 C C . VAL A 1 92 ? 10.505 -7.961 -5.495 1.00 97.06 92 VAL A C 1
ATOM 710 O O . VAL A 1 92 ? 11.014 -6.939 -5.956 1.00 97.06 92 VAL A O 1
ATOM 713 N N . LEU A 1 93 ? 9.177 -8.077 -5.382 1.00 97.50 93 LEU A N 1
ATOM 714 C CA . LEU A 1 93 ? 8.299 -6.988 -5.816 1.00 97.50 93 LEU A CA 1
ATOM 715 C C . LEU A 1 93 ? 8.448 -5.743 -4.930 1.00 97.50 93 LEU A C 1
ATOM 717 O O . LEU A 1 93 ? 8.395 -4.626 -5.448 1.00 97.50 93 LEU A O 1
ATOM 721 N N . GLY A 1 94 ? 8.664 -5.919 -3.626 1.00 96.56 94 GLY A N 1
ATOM 722 C CA . GLY A 1 94 ? 8.948 -4.839 -2.686 1.00 96.56 94 GLY A CA 1
ATOM 723 C C . GLY A 1 94 ? 10.204 -4.058 -3.067 1.00 96.56 94 GLY A C 1
ATOM 724 O O . GLY A 1 94 ? 10.175 -2.827 -3.087 1.00 96.56 94 GLY A O 1
ATOM 725 N N . GLU A 1 95 ? 11.272 -4.752 -3.461 1.00 97.38 95 GLU A N 1
ATOM 726 C CA . GLU A 1 95 ? 12.521 -4.122 -3.892 1.00 97.38 95 GLU A CA 1
ATOM 727 C C . GLU A 1 95 ? 12.369 -3.393 -5.236 1.00 97.38 95 GLU A C 1
ATOM 729 O O . GLU A 1 95 ? 12.816 -2.254 -5.390 1.00 97.38 95 GLU A O 1
ATOM 734 N N . ILE A 1 96 ? 11.636 -3.975 -6.192 1.00 98.00 96 ILE A N 1
ATOM 735 C CA . ILE A 1 96 ? 11.292 -3.289 -7.448 1.00 98.00 96 ILE A CA 1
ATOM 736 C C . ILE A 1 96 ? 10.473 -2.019 -7.173 1.00 98.00 96 ILE A C 1
ATOM 738 O O . ILE A 1 96 ? 10.755 -0.966 -7.754 1.00 98.00 96 ILE A O 1
ATOM 742 N N . CYS A 1 97 ? 9.505 -2.075 -6.253 1.00 96.81 97 CYS A N 1
ATOM 743 C CA . CYS A 1 97 ? 8.744 -0.896 -5.841 1.00 96.81 97 CYS A CA 1
ATOM 744 C C . CYS A 1 97 ? 9.648 0.168 -5.217 1.00 96.81 97 CYS A C 1
ATOM 746 O O . CYS A 1 97 ? 9.531 1.338 -5.591 1.00 96.81 97 CYS A O 1
ATOM 748 N N . ASN A 1 98 ? 10.559 -0.222 -4.318 1.00 96.19 98 ASN A N 1
ATOM 749 C CA . ASN A 1 98 ? 11.517 0.682 -3.676 1.00 96.19 98 ASN A CA 1
ATOM 750 C C . ASN A 1 98 ? 12.353 1.434 -4.713 1.00 96.19 98 ASN A C 1
ATOM 752 O O . ASN A 1 98 ? 12.465 2.655 -4.639 1.00 96.19 98 ASN A O 1
ATOM 756 N N . MET A 1 99 ? 12.903 0.737 -5.707 1.00 97.44 99 MET A N 1
ATOM 757 C CA . MET A 1 99 ? 13.781 1.351 -6.706 1.00 97.44 99 MET A CA 1
ATOM 758 C C . MET A 1 99 ? 13.045 2.292 -7.668 1.00 97.44 99 MET A C 1
ATOM 760 O O . MET A 1 99 ? 13.516 3.402 -7.944 1.00 97.44 99 MET A O 1
ATOM 764 N N . VAL A 1 100 ? 11.871 1.885 -8.161 1.00 98.12 100 VAL A N 1
ATOM 765 C CA . VAL A 1 100 ? 11.061 2.720 -9.065 1.00 98.12 100 VAL A CA 1
ATOM 766 C C . VAL A 1 100 ? 10.553 3.962 -8.325 1.00 98.12 100 VAL A C 1
ATOM 768 O O . VAL A 1 100 ? 10.679 5.082 -8.829 1.00 98.12 100 VAL A O 1
ATOM 771 N N . SER A 1 101 ? 10.061 3.788 -7.095 1.00 97.75 101 SER A N 1
ATOM 772 C CA . SER A 1 101 ? 9.593 4.892 -6.244 1.00 97.75 101 SER A CA 1
ATOM 773 C C . SER A 1 101 ? 10.743 5.790 -5.786 1.00 97.75 101 SER A C 1
ATOM 775 O O . SER A 1 101 ? 10.580 7.005 -5.713 1.00 97.75 101 SER A O 1
ATOM 777 N N . GLY A 1 102 ? 11.928 5.224 -5.545 1.00 97.25 102 GLY A N 1
ATOM 778 C CA . GLY A 1 102 ? 13.157 5.959 -5.238 1.00 97.25 102 GLY A CA 1
ATOM 779 C C . GLY A 1 102 ? 13.565 6.891 -6.371 1.00 97.25 102 GLY A C 1
ATOM 780 O O . GLY A 1 102 ? 13.865 8.058 -6.129 1.00 97.25 102 GLY A O 1
ATOM 781 N N . SER A 1 103 ? 13.470 6.423 -7.616 1.00 97.88 103 SER A N 1
ATOM 782 C CA . SER A 1 103 ? 13.724 7.259 -8.795 1.00 97.88 103 SER A CA 1
ATOM 783 C C . SER A 1 103 ? 12.715 8.407 -8.915 1.00 97.88 103 SER A C 1
ATOM 785 O O . SER A 1 103 ? 13.100 9.541 -9.213 1.00 97.88 103 SER A O 1
ATOM 787 N N . LEU A 1 104 ? 11.432 8.144 -8.626 1.00 97.69 104 LEU A N 1
ATOM 788 C CA . LEU A 1 104 ? 10.404 9.187 -8.571 1.00 97.69 104 LEU A CA 1
ATOM 789 C C . LEU A 1 104 ? 10.704 10.215 -7.472 1.00 97.69 104 LEU A C 1
ATOM 791 O O . LEU A 1 104 ? 10.691 11.412 -7.756 1.00 97.69 104 LEU A O 1
ATOM 795 N N . LYS A 1 105 ? 11.027 9.762 -6.251 1.00 96.31 105 LYS A N 1
ATOM 796 C CA . LYS A 1 105 ? 11.435 10.626 -5.132 1.00 96.31 105 LYS A CA 1
ATOM 797 C C . LYS A 1 105 ? 12.599 11.525 -5.541 1.00 96.31 105 LYS A C 1
ATOM 799 O O . LYS A 1 105 ? 12.513 12.734 -5.351 1.00 96.31 105 LYS A O 1
ATOM 804 N N . SER A 1 106 ? 13.669 10.965 -6.109 1.00 97.06 106 SER A N 1
ATOM 805 C CA . SER A 1 106 ? 14.828 11.748 -6.555 1.00 97.06 106 SER A CA 1
ATOM 806 C C . SER A 1 106 ? 14.423 12.835 -7.549 1.00 97.06 106 SER A C 1
ATOM 808 O O . SER A 1 106 ? 14.769 13.995 -7.345 1.00 97.06 106 SER A O 1
ATOM 810 N N . GLY A 1 107 ? 13.611 12.495 -8.556 1.00 96.62 107 GLY A N 1
ATOM 811 C CA . GLY A 1 107 ? 13.107 13.477 -9.516 1.00 96.62 107 GLY A CA 1
ATOM 812 C C . GLY A 1 107 ? 12.263 14.584 -8.869 1.00 96.62 107 GLY A C 1
ATOM 813 O O . GLY A 1 107 ? 12.441 15.757 -9.193 1.00 96.62 107 GLY A O 1
ATOM 814 N N . LEU A 1 108 ? 11.374 14.237 -7.932 1.00 95.44 108 LEU A N 1
ATOM 815 C CA . LEU A 1 108 ? 10.553 15.207 -7.197 1.00 95.44 108 LEU A CA 1
ATOM 816 C C . LEU A 1 108 ? 11.416 16.143 -6.334 1.00 95.44 108 LEU A C 1
ATOM 818 O O . LEU A 1 108 ? 11.230 17.361 -6.374 1.00 95.44 108 LEU A O 1
ATOM 822 N N . CYS A 1 109 ? 12.397 15.597 -5.613 1.00 93.94 109 CYS A N 1
ATOM 823 C CA . CYS A 1 109 ? 13.330 16.372 -4.796 1.00 93.94 109 CYS A CA 1
ATOM 824 C C . CYS A 1 109 ? 14.201 17.309 -5.645 1.00 93.94 109 CYS A C 1
ATOM 826 O O . CYS A 1 109 ? 14.370 18.473 -5.281 1.00 93.94 109 CYS A O 1
ATOM 828 N N . ASP A 1 110 ? 14.689 16.848 -6.800 1.00 94.88 110 ASP A N 1
ATOM 829 C CA . ASP A 1 110 ? 15.448 17.673 -7.750 1.00 94.88 110 ASP A CA 1
ATOM 830 C C . ASP A 1 110 ? 14.601 18.827 -8.317 1.00 94.88 110 ASP A C 1
ATOM 832 O O . ASP A 1 110 ? 15.114 19.919 -8.578 1.00 94.88 110 ASP A O 1
ATOM 836 N N . ALA A 1 111 ? 13.288 18.617 -8.452 1.00 93.75 111 ALA A N 1
ATOM 837 C CA . ALA A 1 111 ? 12.318 19.647 -8.825 1.00 93.75 111 ALA A CA 1
ATOM 838 C C . ALA A 1 111 ? 11.933 20.590 -7.661 1.00 93.75 111 ALA A C 1
ATOM 840 O O . ALA A 1 111 ? 11.202 21.565 -7.867 1.00 93.75 111 ALA A O 1
ATOM 841 N N . GLY A 1 112 ? 12.450 20.344 -6.451 1.00 92.25 112 GLY A N 1
ATOM 842 C CA . GLY A 1 112 ? 12.209 21.142 -5.248 1.00 92.25 112 GLY A CA 1
ATOM 843 C C . GLY A 1 112 ? 10.961 20.751 -4.452 1.00 92.25 112 GLY A C 1
ATOM 844 O O . GLY A 1 112 ? 10.541 21.528 -3.602 1.00 92.25 112 GLY A O 1
ATOM 845 N N . MET A 1 113 ? 10.367 19.587 -4.726 1.00 92.94 113 MET A N 1
ATOM 846 C CA . MET A 1 113 ? 9.237 19.021 -3.982 1.00 92.94 113 MET A CA 1
ATOM 847 C C . MET A 1 113 ? 9.758 17.921 -3.053 1.00 92.94 113 MET A C 1
ATOM 849 O O . MET A 1 113 ? 9.818 16.749 -3.429 1.00 92.94 113 MET A O 1
ATOM 853 N N . VAL A 1 114 ? 10.189 18.300 -1.850 1.00 92.88 114 VAL A N 1
ATOM 854 C CA . VAL A 1 114 ? 10.864 17.376 -0.934 1.00 92.88 114 VAL A CA 1
ATOM 855 C C . VAL A 1 114 ? 9.867 16.349 -0.407 1.00 92.88 114 VAL A C 1
ATOM 857 O O . VAL A 1 114 ? 8.813 16.710 0.114 1.00 92.88 114 VAL A O 1
ATOM 860 N N . CYS A 1 115 ? 10.201 15.065 -0.512 1.00 93.56 115 CYS A N 1
ATOM 861 C CA . CYS A 1 115 ? 9.404 13.974 0.042 1.00 93.56 115 CYS A CA 1
ATOM 862 C C . CYS A 1 115 ? 10.272 12.784 0.459 1.00 93.56 115 CYS A C 1
ATOM 864 O O . CYS A 1 115 ? 11.400 12.617 -0.003 1.00 93.56 115 CYS A O 1
ATOM 866 N N . GLU A 1 116 ? 9.720 11.956 1.339 1.00 93.69 116 GLU A N 1
ATOM 867 C CA . GLU A 1 116 ? 10.319 10.718 1.831 1.00 93.69 116 GLU A CA 1
ATOM 868 C C . GLU A 1 116 ? 9.407 9.530 1.522 1.00 93.69 116 GLU A C 1
ATOM 870 O O . GLU A 1 116 ? 8.187 9.684 1.479 1.00 93.69 116 GLU A O 1
ATOM 875 N N . LEU A 1 117 ? 9.998 8.355 1.291 1.00 94.81 117 LEU A N 1
ATOM 876 C CA . LEU A 1 117 ? 9.247 7.126 1.024 1.00 94.81 117 LEU A CA 1
ATOM 877 C C . LEU A 1 117 ? 8.772 6.477 2.332 1.00 94.81 117 LEU A C 1
ATOM 879 O O . LEU A 1 117 ? 9.398 6.633 3.384 1.00 94.81 117 LEU A O 1
ATOM 883 N N . SER A 1 118 ? 7.673 5.731 2.263 1.00 94.00 118 SER A N 1
ATOM 884 C CA . SER A 1 118 ? 7.301 4.729 3.262 1.00 94.00 118 SER A CA 1
ATOM 885 C C . SER A 1 118 ? 8.039 3.409 3.017 1.00 94.00 118 SER A C 1
ATOM 887 O O . SER A 1 118 ? 8.807 3.268 2.065 1.00 94.00 118 SER A O 1
ATOM 889 N N . THR A 1 119 ? 7.770 2.405 3.852 1.00 92.25 119 THR A N 1
ATOM 890 C CA . THR A 1 119 ? 8.106 1.019 3.513 1.00 92.25 119 THR A CA 1
ATOM 891 C C . THR A 1 119 ? 7.142 0.462 2.452 1.00 92.25 119 THR A C 1
ATOM 893 O O . THR A 1 119 ? 5.998 0.930 2.369 1.00 92.25 119 THR A O 1
ATOM 896 N N . PRO A 1 120 ? 7.575 -0.524 1.643 1.00 94.56 120 PRO A N 1
ATOM 897 C CA . PRO A 1 120 ? 6.700 -1.196 0.692 1.00 94.56 120 PRO A CA 1
ATOM 898 C C . PRO A 1 120 ? 5.671 -2.092 1.377 1.00 94.56 120 PRO A C 1
ATOM 900 O O . PRO A 1 120 ? 5.936 -2.704 2.412 1.00 94.56 120 PRO A O 1
ATOM 903 N N . ALA A 1 121 ? 4.503 -2.202 0.749 1.00 94.81 121 ALA A N 1
ATOM 904 C CA . ALA A 1 121 ? 3.489 -3.199 1.065 1.00 94.81 121 ALA A CA 1
ATOM 905 C C . ALA A 1 121 ? 3.137 -3.997 -0.192 1.00 94.81 121 ALA A C 1
ATOM 907 O O . ALA A 1 121 ? 3.005 -3.414 -1.273 1.00 94.81 121 ALA A O 1
ATOM 908 N N . VAL A 1 122 ? 2.960 -5.310 -0.045 1.00 96.94 122 VAL A N 1
ATOM 909 C CA . VAL A 1 122 ? 2.606 -6.213 -1.145 1.00 96.94 122 VAL A CA 1
ATOM 910 C C . VAL A 1 122 ? 1.267 -6.881 -0.865 1.00 96.94 122 VAL A C 1
ATOM 912 O O . VAL A 1 122 ? 1.044 -7.414 0.216 1.00 96.94 122 VAL A O 1
ATOM 915 N N . ILE A 1 123 ? 0.374 -6.851 -1.852 1.00 95.81 123 ILE A N 1
ATOM 916 C CA . ILE A 1 123 ? -0.940 -7.494 -1.839 1.00 95.81 123 ILE A CA 1
ATOM 917 C C . ILE A 1 123 ? -0.946 -8.591 -2.900 1.00 95.81 123 ILE A C 1
ATOM 919 O O . ILE A 1 123 ? -0.625 -8.332 -4.062 1.00 95.81 123 ILE A O 1
ATOM 923 N N . ILE A 1 124 ? -1.339 -9.803 -2.517 1.00 94.94 124 ILE A N 1
ATOM 924 C CA . ILE A 1 124 ? -1.416 -10.966 -3.410 1.00 94.94 124 ILE A CA 1
ATOM 925 C C . ILE A 1 124 ? -2.797 -11.579 -3.287 1.00 94.94 124 ILE A C 1
ATOM 927 O O . ILE A 1 124 ? -3.243 -11.858 -2.180 1.00 94.94 124 ILE A O 1
ATOM 931 N N . GLY A 1 125 ? -3.485 -11.804 -4.401 1.00 92.81 125 GLY A N 1
ATOM 932 C CA . GLY A 1 125 ? -4.807 -12.415 -4.345 1.00 92.81 125 GLY A CA 1
ATOM 933 C C . GLY A 1 125 ? -5.508 -12.523 -5.687 1.00 92.81 125 GLY A C 1
ATOM 934 O O . GLY A 1 125 ? -5.127 -11.881 -6.669 1.00 92.81 125 GLY A O 1
ATOM 935 N N . ASN A 1 126 ? -6.566 -13.333 -5.714 1.00 89.75 126 ASN A N 1
ATOM 936 C CA . ASN A 1 126 ? -7.416 -13.512 -6.892 1.00 89.75 126 ASN A CA 1
ATOM 937 C C . ASN A 1 126 ? -8.612 -12.554 -6.906 1.00 89.75 126 ASN A C 1
ATOM 939 O O . ASN A 1 126 ? -9.190 -12.323 -7.967 1.00 89.75 126 ASN A O 1
ATOM 943 N N . ASP A 1 127 ? -8.995 -12.017 -5.745 1.00 86.19 127 ASP A N 1
ATOM 944 C CA . ASP A 1 127 ? -10.153 -11.140 -5.601 1.00 86.19 127 ASP A CA 1
ATOM 945 C C . ASP A 1 127 ? -9.844 -9.994 -4.637 1.00 86.19 127 ASP A C 1
ATOM 947 O O . ASP A 1 127 ? -10.099 -10.074 -3.431 1.00 86.19 127 ASP A O 1
ATOM 951 N N . TYR A 1 128 ? -9.281 -8.919 -5.193 1.00 90.12 128 TYR A N 1
ATOM 952 C CA . TYR A 1 128 ? -9.174 -7.634 -4.517 1.00 90.12 128 TYR A CA 1
ATOM 953 C C . TYR A 1 128 ? -9.309 -6.454 -5.482 1.00 90.12 128 TYR A C 1
ATOM 955 O O . TYR A 1 128 ? -9.013 -6.525 -6.676 1.00 90.12 128 TYR A O 1
ATOM 963 N N . ASN A 1 129 ? -9.710 -5.320 -4.923 1.00 90.38 129 ASN A N 1
ATOM 964 C CA . ASN A 1 129 ? -9.646 -4.006 -5.535 1.00 90.38 129 ASN A CA 1
ATOM 965 C C . ASN A 1 129 ? -8.829 -3.093 -4.623 1.00 90.38 129 ASN A C 1
ATOM 967 O O . ASN A 1 129 ? -9.177 -2.939 -3.453 1.00 90.38 129 ASN A O 1
ATOM 971 N N . HIS A 1 130 ? -7.770 -2.492 -5.162 1.00 91.06 130 HIS A N 1
ATOM 972 C CA . HIS A 1 130 ? -6.979 -1.486 -4.465 1.00 91.06 130 HIS A CA 1
ATOM 973 C C . HIS A 1 130 ? -7.281 -0.094 -5.025 1.00 91.06 130 HIS A C 1
ATOM 975 O O . HIS A 1 130 ? -7.333 0.099 -6.242 1.00 91.06 130 HIS A O 1
ATOM 981 N N . GLN A 1 131 ? -7.495 0.880 -4.145 1.00 88.88 131 GLN A N 1
ATOM 982 C CA . GLN A 1 131 ? -7.807 2.250 -4.527 1.00 88.88 131 GLN A CA 1
ATOM 983 C C . GLN A 1 131 ? -7.226 3.248 -3.529 1.00 88.88 131 GLN A C 1
ATOM 985 O O . GLN A 1 131 ? -7.552 3.208 -2.346 1.00 88.88 131 GLN A O 1
ATOM 990 N N . THR A 1 132 ? -6.501 4.239 -4.038 1.00 85.12 132 THR A N 1
ATOM 991 C CA . THR A 1 132 ? -6.137 5.441 -3.278 1.00 85.12 132 THR A CA 1
ATOM 992 C C . THR A 1 132 ? -7.047 6.593 -3.683 1.00 85.12 132 THR A C 1
ATOM 994 O O . THR A 1 132 ? -7.259 6.848 -4.872 1.00 85.12 132 THR A O 1
ATOM 997 N N . ARG A 1 133 ? -7.631 7.284 -2.699 1.00 80.38 133 ARG A N 1
ATOM 998 C CA . ARG A 1 133 ? -8.519 8.435 -2.933 1.00 80.38 133 ARG A CA 1
ATOM 999 C C . ARG A 1 133 ? -7.767 9.757 -2.805 1.00 80.38 133 ARG A C 1
ATOM 1001 O O . ARG A 1 133 ? -6.661 9.827 -2.277 1.00 80.38 133 ARG A O 1
ATOM 1008 N N . ASN A 1 134 ? -8.413 10.830 -3.261 1.00 82.25 134 ASN A N 1
ATOM 1009 C CA . ASN A 1 134 ? -7.978 12.211 -3.039 1.00 82.25 134 ASN A CA 1
ATOM 1010 C C . ASN A 1 134 ? -6.595 12.544 -3.623 1.00 82.25 134 ASN A C 1
ATOM 1012 O O . ASN A 1 134 ? -5.819 13.252 -2.981 1.00 82.25 134 ASN A O 1
ATOM 1016 N N . MET A 1 135 ? -6.298 12.046 -4.827 1.00 90.38 135 MET A N 1
ATOM 1017 C CA . MET A 1 135 ? -5.110 12.406 -5.610 1.00 90.38 135 MET A CA 1
ATOM 1018 C C . MET A 1 135 ? -5.451 13.490 -6.638 1.00 90.38 135 MET A C 1
ATOM 1020 O O . MET A 1 135 ? -6.480 13.406 -7.307 1.00 90.38 135 MET A O 1
ATOM 1024 N N . THR A 1 136 ? -4.586 14.497 -6.782 1.00 91.19 136 THR A N 1
ATOM 1025 C CA . THR A 1 136 ? -4.782 15.603 -7.737 1.00 91.19 136 THR A CA 1
ATOM 1026 C C . THR A 1 136 ? -4.516 15.151 -9.169 1.00 91.19 136 THR A C 1
ATOM 1028 O O . THR A 1 136 ? -5.205 15.569 -10.099 1.00 91.19 136 THR A O 1
ATOM 1031 N N . ARG A 1 137 ? -3.510 14.296 -9.349 1.00 93.31 137 ARG A N 1
ATOM 1032 C CA . ARG A 1 137 ? -3.099 13.742 -10.637 1.00 93.31 137 ARG A CA 1
ATOM 1033 C C . ARG A 1 137 ? -2.863 12.251 -10.458 1.00 93.31 137 ARG A C 1
ATOM 1035 O O . ARG A 1 137 ? -2.197 11.847 -9.509 1.00 93.31 137 ARG A O 1
ATOM 1042 N N . VAL A 1 138 ? -3.430 11.453 -11.358 1.00 93.88 138 VAL A N 1
ATOM 1043 C CA . VAL A 1 138 ? -3.208 10.006 -11.415 1.00 93.88 138 VAL A CA 1
ATOM 1044 C C . VAL A 1 138 ? -2.806 9.643 -12.833 1.00 93.88 138 VAL A C 1
ATOM 1046 O O . VAL A 1 138 ? -3.517 9.978 -13.782 1.00 93.88 138 VAL A O 1
ATOM 1049 N N . GLU A 1 139 ? -1.673 8.968 -12.973 1.00 95.31 139 GLU A N 1
ATOM 1050 C CA . GLU A 1 139 ? -1.171 8.476 -14.252 1.00 95.31 139 GLU A CA 1
ATOM 1051 C C . GLU A 1 139 ? -1.010 6.969 -14.249 1.00 95.31 139 GLU A C 1
ATOM 1053 O O . GLU A 1 139 ? -0.739 6.368 -13.216 1.00 95.31 139 GLU A O 1
ATOM 1058 N N . TYR A 1 140 ? -1.194 6.376 -15.428 1.00 96.38 140 TYR A N 1
ATOM 1059 C CA . TYR A 1 140 ? -1.155 4.938 -15.643 1.00 96.38 140 TYR A CA 1
ATOM 1060 C C . TYR A 1 140 ? -0.186 4.635 -16.776 1.00 96.38 140 TYR A C 1
ATOM 1062 O O . TYR A 1 140 ? -0.339 5.149 -17.886 1.00 96.38 140 TYR A O 1
ATOM 1070 N N . PHE A 1 141 ? 0.758 3.751 -16.504 1.00 97.62 141 PHE A N 1
ATOM 1071 C CA . PHE A 1 141 ? 1.771 3.291 -17.435 1.00 97.62 141 PHE A CA 1
ATOM 1072 C C . PHE A 1 141 ? 1.643 1.783 -17.597 1.00 97.62 141 PHE A C 1
ATOM 1074 O O . PHE A 1 141 ? 1.352 1.050 -16.651 1.00 97.62 141 PHE A O 1
ATOM 1081 N N . SER A 1 142 ? 1.816 1.307 -18.823 1.00 97.94 142 SER A N 1
ATOM 1082 C CA . SER A 1 142 ? 1.726 -0.111 -19.151 1.00 97.94 142 SER A CA 1
ATOM 1083 C C . SER A 1 142 ? 3.007 -0.538 -19.839 1.00 97.94 142 SER A C 1
ATOM 1085 O O . SER A 1 142 ? 3.478 0.144 -20.747 1.00 97.94 142 SER A O 1
ATOM 1087 N N . PHE A 1 143 ? 3.554 -1.672 -19.421 1.00 98.19 143 PHE A N 1
ATOM 1088 C CA . PHE A 1 143 ? 4.770 -2.239 -19.984 1.00 98.19 143 PHE A CA 1
ATOM 1089 C C . PHE A 1 143 ? 4.547 -3.699 -20.355 1.00 98.19 143 PHE A C 1
ATOM 1091 O O . PHE A 1 143 ? 3.740 -4.394 -19.739 1.00 98.19 143 PHE A O 1
ATOM 1098 N N . LEU A 1 144 ? 5.248 -4.160 -21.382 1.00 97.25 144 LEU A N 1
ATOM 1099 C CA . LEU A 1 144 ? 5.135 -5.517 -21.897 1.00 97.25 144 LEU A CA 1
ATOM 1100 C C . LEU A 1 144 ? 6.489 -6.208 -21.871 1.00 97.25 144 LEU A C 1
ATOM 1102 O O . LEU A 1 144 ? 7.492 -5.634 -22.290 1.00 97.25 144 LEU A O 1
ATOM 1106 N N . PHE A 1 145 ? 6.483 -7.464 -21.450 1.00 96.81 145 PHE A N 1
ATOM 1107 C CA . PHE A 1 145 ? 7.596 -8.384 -21.612 1.00 96.81 145 PHE A CA 1
ATOM 1108 C C . PHE A 1 145 ? 7.053 -9.721 -22.100 1.00 96.81 145 PHE A C 1
ATOM 1110 O O . PHE A 1 145 ? 6.339 -10.399 -21.366 1.00 96.81 145 PHE A O 1
ATOM 1117 N N . ASP A 1 146 ? 7.352 -10.093 -23.344 1.00 94.38 146 ASP A N 1
ATOM 1118 C CA . ASP A 1 146 ? 6.693 -11.211 -24.029 1.00 94.38 146 ASP A CA 1
ATOM 1119 C C . ASP A 1 146 ? 5.148 -11.096 -23.964 1.00 94.38 146 ASP A C 1
ATOM 1121 O O . ASP A 1 146 ? 4.566 -10.145 -24.492 1.00 94.38 146 ASP A O 1
ATOM 1125 N N . ASP A 1 147 ? 4.476 -12.060 -23.324 1.00 91.44 147 ASP A N 1
ATOM 1126 C CA . ASP A 1 147 ? 3.032 -12.104 -23.062 1.00 91.44 147 ASP A CA 1
ATOM 1127 C C . ASP A 1 147 ? 2.635 -11.504 -21.700 1.00 91.44 147 ASP A C 1
ATOM 1129 O O . ASP A 1 147 ? 1.452 -11.483 -21.353 1.00 91.44 147 ASP A O 1
ATOM 1133 N N . HIS A 1 148 ? 3.600 -11.010 -20.923 1.00 95.38 148 HIS A N 1
ATOM 1134 C CA . HIS A 1 148 ? 3.376 -10.467 -19.592 1.00 95.38 148 HIS A CA 1
ATOM 1135 C C . HIS A 1 148 ? 3.138 -8.957 -19.628 1.00 95.38 148 HIS A C 1
ATOM 1137 O O . HIS A 1 148 ? 3.902 -8.196 -20.223 1.00 95.38 148 HIS A O 1
ATOM 1143 N N . LEU A 1 149 ? 2.071 -8.530 -18.953 1.00 95.88 149 LEU A N 1
ATOM 1144 C CA . LEU A 1 149 ? 1.746 -7.128 -18.720 1.00 95.88 149 LEU A CA 1
ATOM 1145 C C . LEU A 1 149 ? 2.209 -6.718 -17.318 1.00 95.88 149 LEU A C 1
ATOM 1147 O O . LEU A 1 149 ? 1.960 -7.427 -16.343 1.00 95.88 149 LEU A O 1
ATOM 1151 N N . ILE A 1 150 ? 2.830 -5.549 -17.242 1.00 97.75 150 ILE A N 1
ATOM 1152 C CA . ILE A 1 150 ? 3.154 -4.835 -16.012 1.00 97.75 150 ILE A CA 1
ATOM 1153 C C . ILE A 1 150 ? 2.395 -3.515 -16.063 1.00 97.75 150 ILE A C 1
ATOM 1155 O O . ILE A 1 150 ? 2.417 -2.827 -17.089 1.00 97.75 150 ILE A O 1
ATOM 1159 N N . THR A 1 151 ? 1.726 -3.146 -14.979 1.00 97.44 151 THR A N 1
ATOM 1160 C CA . THR A 1 151 ? 1.101 -1.826 -14.864 1.00 97.44 151 THR A CA 1
ATOM 1161 C C . THR A 1 151 ? 1.722 -1.064 -13.713 1.00 97.44 151 THR A C 1
ATOM 1163 O O . THR A 1 151 ? 1.877 -1.616 -12.628 1.00 97.44 151 THR A O 1
ATOM 1166 N N . VAL A 1 152 ? 2.049 0.201 -13.956 1.00 97.75 152 VAL A N 1
ATOM 1167 C CA . VAL A 1 152 ? 2.494 1.134 -12.922 1.00 97.75 152 VAL A CA 1
ATOM 1168 C C . VAL A 1 152 ? 1.507 2.286 -12.879 1.00 97.75 152 VAL A C 1
ATOM 1170 O O . VAL A 1 152 ? 1.237 2.887 -13.920 1.00 97.75 152 VAL A O 1
ATOM 1173 N N . ASP A 1 153 ? 0.967 2.608 -11.712 1.00 95.19 153 ASP A N 1
ATOM 1174 C CA . ASP A 1 153 ? 0.183 3.824 -11.521 1.00 95.19 153 ASP A CA 1
ATOM 1175 C C . ASP A 1 153 ? 0.763 4.708 -10.428 1.00 95.19 153 ASP A C 1
ATOM 1177 O O . ASP A 1 153 ? 1.301 4.236 -9.429 1.00 95.19 153 ASP A O 1
ATOM 1181 N N . VAL A 1 154 ? 0.693 6.014 -10.671 1.00 96.88 154 VAL A N 1
ATOM 1182 C CA . VAL A 1 154 ? 1.213 7.034 -9.765 1.00 96.88 154 VAL A CA 1
ATOM 1183 C C . VAL A 1 154 ? 0.105 8.016 -9.463 1.00 96.88 154 VAL A C 1
ATOM 1185 O O . VAL A 1 154 ? -0.371 8.719 -10.357 1.00 96.88 154 VAL A O 1
ATOM 1188 N N . GLY A 1 155 ? -0.292 8.070 -8.198 1.00 95.62 155 GLY A N 1
ATOM 1189 C CA . GLY A 1 155 ? -1.148 9.114 -7.657 1.00 95.62 155 GLY A CA 1
ATOM 1190 C C . GLY A 1 155 ? -0.297 10.154 -6.946 1.00 95.62 155 GLY A C 1
ATOM 1191 O O . GLY A 1 155 ? 0.562 9.796 -6.150 1.00 95.62 155 GLY A O 1
ATOM 1192 N N . ILE A 1 156 ? -0.529 11.437 -7.207 1.00 94.94 156 ILE A N 1
ATOM 1193 C CA . ILE A 1 156 ? 0.186 12.527 -6.539 1.00 94.94 156 ILE A CA 1
ATOM 1194 C C . ILE A 1 156 ? -0.735 13.719 -6.274 1.00 94.94 156 ILE A C 1
ATOM 1196 O O . ILE A 1 156 ? -1.611 14.069 -7.076 1.00 94.94 156 ILE A O 1
ATOM 1200 N N . LYS A 1 157 ? -0.517 14.375 -5.138 1.00 92.56 157 LYS A N 1
ATOM 1201 C CA . LYS A 1 157 ? -1.078 15.681 -4.798 1.00 92.56 157 LYS A CA 1
ATOM 1202 C C . LYS A 1 157 ? -0.052 16.549 -4.080 1.00 92.56 157 LYS A C 1
ATOM 1204 O O . LYS A 1 157 ? 0.881 16.046 -3.461 1.00 92.56 157 LYS A O 1
ATOM 1209 N N . GLU A 1 158 ? -0.267 17.856 -4.126 1.00 90.69 158 GLU A N 1
ATOM 1210 C CA . GLU A 1 158 ? 0.422 18.781 -3.228 1.00 90.69 158 GLU A CA 1
ATOM 1211 C C . GLU A 1 158 ? -0.114 18.600 -1.808 1.00 90.69 158 GLU A C 1
ATOM 1213 O O . GLU A 1 158 ? -1.315 18.388 -1.594 1.00 90.69 158 GLU A O 1
ATOM 1218 N N . THR A 1 159 ? 0.783 18.671 -0.834 1.00 84.88 159 THR A N 1
ATOM 1219 C CA . THR A 1 159 ? 0.401 18.667 0.571 1.00 84.88 159 THR A CA 1
ATOM 1220 C C . THR A 1 159 ? 0.014 20.090 0.950 1.00 84.88 159 THR A C 1
ATOM 1222 O O . THR A 1 159 ? 0.858 20.983 0.985 1.00 84.88 159 THR A O 1
ATOM 1225 N N . ASN A 1 160 ? -1.267 20.328 1.241 1.00 65.06 160 ASN A N 1
ATOM 1226 C CA . ASN A 1 160 ? -1.659 21.601 1.839 1.00 65.06 160 ASN A CA 1
ATOM 1227 C C . ASN A 1 160 ? -1.021 21.705 3.236 1.00 65.06 160 ASN A C 1
ATOM 1229 O O . ASN A 1 160 ? -1.213 20.785 4.035 1.00 65.06 160 ASN A O 1
ATOM 1233 N N . PRO A 1 161 ? -0.351 22.822 3.575 1.00 52.78 161 PRO A N 1
ATOM 1234 C CA . PRO A 1 161 ? 0.212 23.043 4.911 1.00 52.78 161 PRO A CA 1
ATOM 1235 C C . PRO A 1 161 ? -0.819 22.973 6.056 1.00 52.78 161 PRO A C 1
ATOM 1237 O O . PRO A 1 161 ? -0.443 22.864 7.217 1.00 52.78 161 PRO A O 1
ATOM 1240 N N . ASP A 1 162 ? -2.118 23.031 5.738 1.00 42.66 162 ASP A N 1
ATOM 1241 C CA . ASP A 1 162 ? -3.213 23.232 6.694 1.00 42.66 162 ASP A CA 1
ATOM 1242 C C . ASP A 1 162 ? -3.899 21.948 7.203 1.00 42.66 162 ASP A C 1
ATOM 1244 O O . ASP A 1 162 ? -4.965 22.025 7.813 1.00 42.66 162 ASP A O 1
ATOM 1248 N N . VAL A 1 163 ? -3.311 20.760 7.021 1.00 42.91 163 VAL A N 1
ATOM 1249 C CA . VAL A 1 163 ? -3.833 19.525 7.643 1.00 42.91 163 VAL A CA 1
ATOM 1250 C C . VAL A 1 163 ? -2.794 18.926 8.591 1.00 42.91 163 VAL A C 1
ATOM 1252 O O . VAL A 1 163 ? -2.049 18.013 8.252 1.00 42.91 163 VAL A O 1
ATOM 1255 N N . SER A 1 164 ? -2.788 19.431 9.828 1.00 41.00 164 SER A N 1
ATOM 1256 C CA . SER A 1 164 ? -2.147 18.834 11.018 1.00 41.00 164 SER A CA 1
ATOM 1257 C C . SER A 1 164 ? -0.611 18.780 11.089 1.00 41.00 164 SER A C 1
ATOM 1259 O O . SER A 1 164 ? -0.067 17.938 11.805 1.00 41.00 164 SER A O 1
ATOM 1261 N N . ASP A 1 165 ? 0.096 19.718 10.461 1.00 39.16 165 ASP A N 1
ATOM 1262 C CA . ASP A 1 165 ? 1.445 20.091 10.913 1.00 39.16 165 ASP A CA 1
ATOM 1263 C C . ASP A 1 165 ? 1.334 21.317 11.832 1.00 39.16 165 ASP A C 1
ATOM 1265 O O . ASP A 1 165 ? 1.880 22.393 11.584 1.00 39.16 165 ASP A O 1
ATOM 1269 N N . ALA A 1 166 ? 0.593 21.163 12.937 1.00 34.69 166 ALA A N 1
ATOM 1270 C CA . ALA A 1 166 ? 0.829 22.032 14.078 1.00 34.69 166 ALA A CA 1
ATOM 1271 C C . ALA A 1 166 ? 2.274 21.767 14.500 1.00 34.69 166 ALA A C 1
ATOM 1273 O O . ALA A 1 166 ? 2.600 20.682 14.978 1.00 34.69 166 ALA A O 1
ATOM 1274 N N . ALA A 1 167 ? 3.148 22.739 14.241 1.00 34.53 167 ALA A N 1
ATOM 1275 C CA . ALA A 1 167 ? 4.522 22.710 14.695 1.00 34.53 167 ALA A CA 1
ATOM 1276 C C . ALA A 1 167 ? 4.539 22.288 16.169 1.00 34.53 167 ALA A C 1
ATOM 1278 O O . ALA A 1 167 ? 4.008 22.998 17.027 1.00 34.53 167 ALA A O 1
ATOM 1279 N N . VAL A 1 168 ? 5.142 21.134 16.456 1.00 39.72 168 VAL A N 1
ATOM 1280 C CA . VAL A 1 168 ? 5.489 20.744 17.820 1.00 39.72 168 VAL A CA 1
ATOM 1281 C C . VAL A 1 168 ? 6.554 21.738 18.283 1.00 39.72 168 VAL A C 1
ATOM 1283 O O . VAL A 1 168 ? 7.753 21.571 18.065 1.00 39.72 168 VAL A O 1
ATOM 1286 N N . VAL A 1 169 ? 6.105 22.853 18.855 1.00 36.53 169 VAL A N 1
ATOM 1287 C CA . VAL A 1 169 ? 6.962 23.806 19.552 1.00 36.53 169 VAL A CA 1
ATOM 1288 C C . VAL A 1 169 ? 7.219 23.220 20.932 1.00 36.53 169 VAL A C 1
ATOM 1290 O O . VAL A 1 169 ? 6.413 23.389 21.842 1.00 36.53 169 VAL A O 1
ATOM 1293 N N . GLY A 1 170 ? 8.347 22.527 21.080 1.00 37.84 170 GLY A N 1
ATOM 1294 C CA . GLY A 1 170 ? 8.809 22.082 22.392 1.00 37.84 170 GLY A CA 1
ATOM 1295 C C . GLY A 1 170 ? 9.700 20.849 22.391 1.00 37.84 170 GLY A C 1
ATOM 1296 O O . GLY A 1 170 ? 9.425 19.927 23.143 1.00 37.84 170 GLY A O 1
ATOM 1297 N N . ILE A 1 171 ? 10.778 20.818 21.602 1.00 40.38 171 ILE A N 1
ATOM 1298 C CA . ILE A 1 171 ? 11.829 19.814 21.818 1.00 40.38 171 ILE A CA 1
ATOM 1299 C C . ILE A 1 171 ? 12.808 20.389 22.846 1.00 40.38 171 ILE A C 1
ATOM 1301 O O . ILE A 1 171 ? 13.588 21.293 22.542 1.00 40.38 171 ILE A O 1
ATOM 1305 N N . THR A 1 172 ? 12.758 19.892 24.080 1.00 38.66 172 THR A N 1
ATOM 1306 C CA . THR A 1 172 ? 13.909 19.977 24.988 1.00 38.66 172 THR A CA 1
ATOM 1307 C C . THR A 1 172 ? 15.012 19.057 24.451 1.00 38.66 172 THR A C 1
ATOM 1309 O O . THR A 1 172 ? 14.699 17.903 24.169 1.00 38.66 172 THR A O 1
ATOM 1312 N N . PRO A 1 173 ? 16.277 19.501 24.316 1.00 39.94 173 PRO A N 1
ATOM 1313 C CA . PRO A 1 173 ? 17.315 18.752 23.589 1.00 39.94 173 PRO A CA 1
ATOM 1314 C C . PRO A 1 173 ? 17.807 17.436 24.223 1.00 39.94 173 PRO A C 1
ATOM 1316 O O . PRO A 1 173 ? 18.744 16.856 23.692 1.00 39.94 173 PRO A O 1
ATOM 1319 N N . ASP A 1 174 ? 17.213 16.962 25.321 1.00 41.47 174 ASP A N 1
ATOM 1320 C CA . ASP A 1 174 ? 17.797 15.918 26.179 1.00 41.47 174 ASP A CA 1
ATOM 1321 C C . ASP A 1 174 ? 16.813 14.779 26.521 1.00 41.47 174 ASP A C 1
ATOM 1323 O O . ASP A 1 174 ? 16.755 14.326 27.665 1.00 41.47 174 ASP A O 1
ATOM 1327 N N . GLN A 1 175 ? 16.009 14.301 25.567 1.00 47.19 175 GLN A N 1
ATOM 1328 C CA . GLN A 1 175 ? 15.421 12.963 25.708 1.00 47.19 175 GLN A CA 1
ATOM 1329 C C . GLN A 1 175 ? 16.279 11.985 24.912 1.00 47.19 175 GLN A C 1
ATOM 1331 O O . GLN A 1 175 ? 16.366 12.090 23.691 1.00 47.19 175 GLN A O 1
ATOM 1336 N N . GLU A 1 176 ? 16.966 11.095 25.639 1.00 47.94 176 GLU A N 1
ATOM 1337 C CA . GLU A 1 176 ? 17.669 9.936 25.082 1.00 47.94 176 GLU A CA 1
ATOM 1338 C C . GLU A 1 176 ? 16.782 9.282 24.022 1.00 47.94 176 GLU A C 1
ATOM 1340 O O . GLU A 1 176 ? 15.589 9.106 24.276 1.00 47.94 176 GLU A O 1
ATOM 1345 N N . ASP A 1 177 ? 17.360 8.969 22.853 1.00 50.31 177 ASP A N 1
ATOM 1346 C CA . ASP A 1 177 ? 16.711 8.225 21.770 1.00 50.31 177 ASP A CA 1
ATOM 1347 C C . ASP A 1 177 ? 15.834 7.123 22.370 1.00 50.31 177 ASP A C 1
ATOM 1349 O O . ASP A 1 177 ? 16.335 6.091 22.829 1.00 50.31 177 ASP A O 1
ATOM 1353 N N . SER A 1 178 ? 14.521 7.353 22.406 1.00 55.25 178 SER A N 1
ATOM 1354 C CA . SER A 1 178 ? 13.609 6.293 22.780 1.00 55.25 178 SER A CA 1
ATOM 1355 C C . SER A 1 178 ? 13.725 5.246 21.676 1.00 55.25 178 SER A C 1
ATOM 1357 O O . SER A 1 178 ? 13.766 5.552 20.481 1.00 55.25 178 SER A O 1
ATOM 1359 N N . ASP A 1 179 ? 13.924 3.998 22.073 1.00 70.44 179 ASP A N 1
ATOM 1360 C CA . ASP A 1 179 ? 13.976 2.909 21.116 1.00 70.44 179 ASP A CA 1
ATOM 1361 C C . ASP A 1 179 ? 12.543 2.593 20.674 1.00 70.44 179 ASP A C 1
ATOM 1363 O O . ASP A 1 179 ? 11.646 2.490 21.515 1.00 70.44 179 ASP A O 1
ATOM 1367 N N . ILE A 1 180 ? 12.310 2.416 19.372 1.00 76.50 180 ILE A N 1
ATOM 1368 C CA . ILE A 1 180 ? 10.992 2.037 18.841 1.00 76.50 180 ILE A CA 1
ATOM 1369 C C . ILE A 1 180 ? 10.527 0.686 19.417 1.00 76.50 180 ILE A C 1
ATOM 1371 O O . ILE A 1 180 ? 9.329 0.412 19.515 1.00 76.50 180 ILE A O 1
ATOM 1375 N N . PHE A 1 181 ? 11.473 -0.135 19.887 1.00 77.56 181 PHE A N 1
ATOM 1376 C CA . PHE A 1 181 ? 11.199 -1.354 20.648 1.00 77.56 181 PHE A CA 1
ATOM 1377 C C . PHE A 1 181 ? 10.529 -1.097 22.006 1.00 77.56 181 PHE A C 1
ATOM 1379 O O . PHE A 1 181 ? 9.743 -1.926 22.455 1.00 77.56 181 PHE A O 1
ATOM 1386 N N . ASN A 1 182 ? 10.789 0.048 22.643 1.00 82.94 182 ASN A N 1
ATOM 1387 C CA . ASN A 1 182 ? 10.206 0.420 23.937 1.00 82.94 182 ASN A CA 1
ATOM 1388 C C . ASN A 1 182 ? 8.915 1.239 23.802 1.00 82.94 182 ASN A C 1
ATOM 1390 O O . ASN A 1 182 ? 8.300 1.590 24.810 1.00 82.94 182 ASN A O 1
ATOM 1394 N N . TYR A 1 183 ? 8.502 1.567 22.576 1.00 86.88 183 TYR A N 1
ATOM 1395 C CA . TYR A 1 183 ? 7.228 2.226 22.323 1.00 86.88 183 TYR A CA 1
ATOM 1396 C C . TYR A 1 183 ? 6.073 1.336 22.805 1.00 86.88 183 TYR A C 1
ATOM 1398 O O . TYR A 1 183 ? 5.977 0.172 22.428 1.00 86.88 183 TYR A O 1
ATOM 1406 N N . ASP A 1 184 ? 5.176 1.855 23.634 1.00 91.12 184 ASP A N 1
ATOM 1407 C CA . ASP A 1 184 ? 4.013 1.096 24.105 1.00 91.12 184 ASP A CA 1
ATOM 1408 C C . ASP A 1 184 ? 2.912 1.046 23.029 1.00 91.12 184 ASP A C 1
ATOM 1410 O O . ASP A 1 184 ? 1.903 1.749 23.102 1.00 91.12 184 ASP A O 1
ATOM 1414 N N . MET A 1 185 ? 3.172 0.264 21.976 1.00 91.44 185 MET A N 1
ATOM 1415 C CA . MET A 1 185 ? 2.298 0.130 20.809 1.00 91.44 185 MET A CA 1
ATOM 1416 C C . MET A 1 185 ? 0.933 -0.432 21.190 1.00 91.44 185 MET A C 1
ATOM 1418 O O . MET A 1 185 ? -0.076 0.090 20.731 1.00 91.44 185 MET A O 1
ATOM 1422 N N . GLU A 1 186 ? 0.899 -1.446 22.056 1.00 92.69 186 GLU A N 1
ATOM 1423 C CA . GLU A 1 186 ? -0.339 -2.094 22.484 1.00 92.69 186 GLU A CA 1
ATOM 1424 C C . GLU A 1 186 ? -1.296 -1.095 23.133 1.00 92.69 186 GLU A C 1
ATOM 1426 O O . GLU A 1 186 ? -2.417 -0.922 22.652 1.00 92.69 186 GLU A O 1
ATOM 1431 N N . ASN A 1 187 ? -0.852 -0.376 24.169 1.00 93.38 187 ASN A N 1
ATOM 1432 C CA . ASN A 1 187 ? -1.722 0.598 24.823 1.00 93.38 187 ASN A CA 1
ATOM 1433 C C . ASN A 1 187 ? -2.071 1.763 23.891 1.00 93.38 187 ASN A C 1
ATOM 1435 O O . ASN A 1 187 ? -3.207 2.233 23.911 1.00 93.38 187 ASN A O 1
ATOM 1439 N N . SER A 1 188 ? -1.131 2.216 23.057 1.00 93.94 188 SER A N 1
ATOM 1440 C CA . SER A 1 188 ? -1.392 3.315 22.124 1.00 93.94 188 SER A CA 1
ATOM 1441 C C . SER A 1 188 ? -2.462 2.951 21.090 1.00 93.94 188 SER A C 1
ATOM 1443 O O . SER A 1 188 ? -3.409 3.713 20.886 1.00 93.94 188 SER A O 1
ATOM 1445 N N . VAL A 1 189 ? -2.385 1.752 20.503 1.00 95.56 189 VAL A N 1
ATOM 1446 C CA . VAL A 1 189 ? -3.372 1.258 19.532 1.00 95.56 189 VAL A CA 1
ATOM 1447 C C . VAL A 1 189 ? -4.713 0.982 20.202 1.00 95.56 189 VAL A C 1
ATOM 1449 O O . VAL A 1 189 ? -5.737 1.437 19.696 1.00 95.56 189 VAL A O 1
ATOM 1452 N N . ILE A 1 190 ? -4.731 0.293 21.348 1.00 95.56 190 ILE A N 1
ATOM 1453 C CA . ILE A 1 190 ? -5.973 -0.016 22.072 1.00 95.56 190 ILE A CA 1
ATOM 1454 C C . ILE A 1 190 ? -6.721 1.261 22.452 1.00 95.56 190 ILE A C 1
ATOM 1456 O O . ILE A 1 190 ? -7.924 1.352 22.193 1.00 95.56 190 ILE A O 1
ATOM 1460 N N . ASN A 1 191 ? -6.027 2.248 23.021 1.00 95.19 191 ASN A N 1
ATOM 1461 C CA . ASN A 1 191 ? -6.648 3.512 23.410 1.00 95.19 191 ASN A CA 1
ATOM 1462 C C . ASN A 1 191 ? -7.127 4.287 22.179 1.00 95.19 191 ASN A C 1
ATOM 1464 O O . ASN A 1 191 ? -8.288 4.682 22.139 1.00 95.19 191 ASN A O 1
ATOM 1468 N N . SER A 1 192 ? -6.288 4.417 21.143 1.00 96.00 192 SER A N 1
ATOM 1469 C CA . SER A 1 192 ? -6.646 5.142 19.915 1.00 96.00 192 SER A CA 1
ATOM 1470 C C . SER A 1 192 ? -7.876 4.544 19.231 1.00 96.00 192 SER A C 1
ATOM 1472 O O . SER A 1 192 ? -8.788 5.273 18.853 1.00 96.00 192 SER A O 1
ATOM 1474 N N . VAL A 1 193 ? -7.936 3.217 19.090 1.00 96.94 193 VAL A N 1
ATOM 1475 C CA . VAL A 1 193 ? -9.083 2.533 18.474 1.00 96.94 193 VAL A CA 1
ATOM 1476 C C . VAL A 1 193 ? -10.334 2.686 19.340 1.00 96.94 193 VAL A C 1
ATOM 1478 O O . VAL A 1 193 ? -11.386 3.048 18.820 1.00 96.94 193 VAL A O 1
ATOM 1481 N N . SER A 1 194 ? -10.227 2.466 20.653 1.00 95.56 194 SER A N 1
ATOM 1482 C CA . SER A 1 194 ? -11.383 2.547 21.558 1.00 95.56 194 SER A CA 1
ATOM 1483 C C . SER A 1 194 ? -11.971 3.959 21.606 1.00 95.56 194 SER A C 1
ATOM 1485 O O . SER A 1 194 ? -13.181 4.126 21.480 1.00 95.56 194 SER A O 1
ATOM 1487 N N . GLU A 1 195 ? -11.122 4.983 21.729 1.00 95.50 195 GLU A N 1
ATOM 1488 C CA . GLU A 1 195 ? -11.547 6.386 21.774 1.00 95.50 195 GLU A CA 1
ATOM 1489 C C . GLU A 1 195 ? -12.170 6.841 20.454 1.00 95.50 195 GLU A C 1
ATOM 1491 O O . GLU A 1 195 ? -13.209 7.500 20.459 1.00 95.50 195 GLU A O 1
ATOM 1496 N N . VAL A 1 196 ? -11.570 6.475 19.317 1.00 95.75 196 VAL A N 1
ATOM 1497 C CA . VAL A 1 196 ? -12.085 6.856 17.997 1.00 95.75 196 VAL A CA 1
ATOM 1498 C C . VAL A 1 196 ? -13.441 6.206 17.726 1.00 95.75 196 VAL A C 1
ATOM 1500 O O . VAL A 1 196 ? -14.370 6.891 17.294 1.00 95.75 196 VAL A O 1
ATOM 1503 N N . PHE A 1 197 ? -13.584 4.907 17.995 1.00 95.81 197 PHE A N 1
ATOM 1504 C CA . PHE A 1 197 ? -14.843 4.195 17.769 1.00 95.81 197 PHE A CA 1
ATOM 1505 C C . PHE A 1 197 ? -15.950 4.669 18.724 1.00 95.81 197 PHE A C 1
ATOM 1507 O O . PHE A 1 197 ? -17.095 4.819 18.291 1.00 95.81 197 PHE A O 1
ATOM 1514 N N . ASP A 1 198 ? -15.636 4.982 19.983 1.00 95.75 198 ASP A N 1
ATOM 1515 C CA . ASP A 1 198 ? -16.607 5.572 20.913 1.00 95.75 198 ASP A CA 1
ATOM 1516 C C . ASP A 1 198 ? -17.030 6.981 20.462 1.00 95.75 198 ASP A C 1
ATOM 1518 O O . ASP A 1 198 ? -18.219 7.267 20.314 1.00 95.75 198 ASP A O 1
ATOM 1522 N N . MET A 1 199 ? -16.064 7.848 20.144 1.00 93.81 199 MET A N 1
ATOM 1523 C CA . MET A 1 199 ? -16.327 9.240 19.774 1.00 93.81 199 MET A CA 1
ATOM 1524 C C . MET A 1 199 ? -17.135 9.366 18.480 1.00 93.81 199 MET A C 1
ATOM 1526 O O . MET A 1 199 ? -18.059 10.178 18.409 1.00 93.81 199 MET A O 1
ATOM 1530 N N . MET A 1 200 ? -16.779 8.598 17.448 1.00 92.88 200 MET A N 1
ATOM 1531 C CA . MET A 1 200 ? -17.419 8.711 16.138 1.00 92.88 200 MET A CA 1
ATOM 1532 C C . MET A 1 200 ? -18.665 7.858 15.985 1.00 92.88 200 MET A C 1
ATOM 1534 O O . MET A 1 200 ? -19.628 8.287 15.355 1.00 92.88 200 MET A O 1
ATOM 1538 N N . LEU A 1 201 ? -18.630 6.637 16.509 1.00 94.00 201 LEU A N 1
ATOM 1539 C CA . LEU A 1 201 ? -19.639 5.624 16.218 1.00 94.00 201 LEU A CA 1
ATOM 1540 C C . LEU A 1 201 ? -20.477 5.278 17.448 1.00 94.00 201 LEU A C 1
ATOM 1542 O O . LEU A 1 201 ? -21.441 4.526 17.322 1.00 94.00 201 LEU A O 1
ATOM 1546 N N . SER A 1 202 ? -20.118 5.791 18.634 1.00 94.62 202 SER A N 1
ATOM 1547 C CA . SER A 1 202 ? -20.682 5.335 19.912 1.00 94.62 202 SER A CA 1
ATOM 1548 C C . SER A 1 202 ? -20.596 3.808 20.051 1.00 94.62 202 SER A C 1
ATOM 1550 O O . SER A 1 202 ? -21.515 3.153 20.553 1.00 94.62 202 SER A O 1
ATOM 1552 N N . MET A 1 203 ? -19.500 3.229 19.546 1.00 94.69 203 MET A N 1
ATOM 1553 C CA . MET A 1 203 ? -19.233 1.795 19.566 1.00 94.69 203 MET A CA 1
ATOM 1554 C C . MET A 1 203 ? -18.223 1.454 20.667 1.00 94.69 203 MET A C 1
ATOM 1556 O O . MET A 1 203 ? -17.048 1.790 20.564 1.00 94.69 203 MET A O 1
ATOM 1560 N N . ASP A 1 204 ? -18.680 0.728 21.694 1.00 94.81 204 ASP A N 1
ATOM 1561 C CA . ASP A 1 204 ? -17.833 0.150 22.753 1.00 94.81 204 ASP A CA 1
ATOM 1562 C C . ASP A 1 204 ? -17.094 -1.090 22.220 1.00 94.81 204 ASP A C 1
ATOM 1564 O O . ASP A 1 204 ? -17.540 -2.229 22.402 1.00 94.81 204 ASP A O 1
ATOM 1568 N N . VAL A 1 205 ? -16.000 -0.856 21.491 1.00 95.19 205 VAL A N 1
ATOM 1569 C CA . VAL A 1 205 ? -15.101 -1.903 20.984 1.00 95.19 205 VAL A CA 1
ATOM 1570 C C . VAL A 1 205 ? -14.146 -2.368 22.078 1.00 95.19 205 VAL A C 1
ATOM 1572 O O . VAL A 1 205 ? -13.652 -1.566 22.868 1.00 95.19 205 VAL A O 1
ATOM 1575 N N . LYS A 1 206 ? -13.864 -3.673 22.141 1.00 93.56 206 LYS A N 1
ATOM 1576 C CA . LYS A 1 206 ? -13.020 -4.248 23.202 1.00 93.56 206 LYS A CA 1
ATOM 1577 C C . LYS A 1 206 ? -11.864 -5.050 22.634 1.00 93.56 206 LYS A C 1
ATOM 1579 O O . LYS A 1 206 ? -12.101 -5.838 21.723 1.00 93.56 206 LYS A O 1
ATOM 1584 N N . PRO A 1 207 ? -10.648 -4.940 23.199 1.00 93.31 207 PRO A N 1
ATOM 1585 C CA . PRO A 1 207 ? -9.549 -5.820 22.830 1.00 93.31 207 PRO A CA 1
ATOM 1586 C C . PRO A 1 207 ? -9.958 -7.289 22.951 1.00 93.31 207 PRO A C 1
ATOM 1588 O O . PRO A 1 207 ? -10.465 -7.738 23.983 1.00 93.31 207 PRO A O 1
ATOM 1591 N N . PHE A 1 208 ? -9.730 -8.041 21.885 1.00 88.12 208 PHE A N 1
ATOM 1592 C CA . PHE A 1 208 ? -10.019 -9.459 21.792 1.00 88.12 208 PHE A CA 1
ATOM 1593 C C . PHE A 1 208 ? -8.710 -10.243 21.902 1.00 88.12 208 PHE A C 1
ATOM 1595 O O . PHE A 1 208 ? -7.855 -10.186 21.027 1.00 88.12 208 PHE A O 1
ATOM 1602 N N . GLY A 1 209 ? -8.546 -11.014 22.981 1.00 77.69 209 GLY A N 1
ATOM 1603 C CA . GLY A 1 209 ? -7.311 -11.769 23.252 1.00 77.69 209 GLY A CA 1
ATOM 1604 C C . GLY A 1 209 ? -7.080 -13.005 22.367 1.00 77.69 209 GLY A C 1
ATOM 1605 O O . GLY A 1 209 ? -6.199 -13.813 22.668 1.00 77.69 209 GLY A O 1
ATOM 1606 N N . GLY A 1 210 ? -7.890 -13.218 21.326 1.00 68.31 210 GLY A N 1
ATOM 1607 C CA . GLY A 1 210 ? -7.676 -14.305 20.374 1.00 68.31 210 GLY A CA 1
ATOM 1608 C C . GLY A 1 210 ? -6.529 -13.993 19.415 1.00 68.31 210 GLY A C 1
ATOM 1609 O O . GLY A 1 210 ? -6.344 -12.856 19.010 1.00 68.31 210 GLY A O 1
ATOM 1610 N N . LYS A 1 211 ? -5.758 -15.020 19.039 1.00 62.84 211 LYS A N 1
ATOM 1611 C CA . LYS A 1 211 ? -4.609 -14.885 18.120 1.00 62.84 211 LYS A CA 1
ATOM 1612 C C . LYS A 1 211 ? -4.989 -14.918 16.635 1.00 62.84 211 LYS A C 1
ATOM 1614 O O . LYS A 1 211 ? -4.136 -14.689 15.790 1.00 62.84 211 LYS A O 1
ATOM 1619 N N . THR A 1 212 ? -6.238 -15.252 16.325 1.00 60.81 212 THR A N 1
ATOM 1620 C CA . THR A 1 212 ? -6.764 -15.371 14.963 1.00 60.81 212 THR A CA 1
ATOM 1621 C C . THR A 1 212 ? -8.237 -14.982 14.988 1.00 60.81 212 THR A C 1
ATOM 1623 O O . THR A 1 212 ? -9.048 -15.687 15.597 1.00 60.81 212 THR A O 1
ATOM 1626 N N . GLY A 1 213 ? -8.591 -13.870 14.348 1.00 51.94 213 GLY A N 1
ATOM 1627 C CA . GLY A 1 213 ? -9.971 -13.605 13.948 1.00 51.94 213 GLY A CA 1
ATOM 1628 C C . GLY A 1 213 ? -10.355 -14.468 12.736 1.00 51.94 213 GLY A C 1
ATOM 1629 O O . GLY A 1 213 ? -9.474 -14.899 11.990 1.00 51.94 213 GLY A O 1
ATOM 1630 N N . PRO A 1 214 ? -11.646 -14.765 12.517 1.00 49.09 214 PRO A N 1
ATOM 1631 C CA . PRO A 1 214 ? -12.091 -15.422 11.295 1.00 49.09 214 PRO A CA 1
ATOM 1632 C C . PRO A 1 214 ? -11.869 -14.489 10.094 1.00 49.09 214 PRO A C 1
ATOM 1634 O O . PRO A 1 214 ? -12.691 -13.622 9.817 1.00 49.09 214 PRO A O 1
ATOM 1637 N N . ILE A 1 215 ? -10.778 -14.680 9.347 1.00 56.66 215 ILE A N 1
ATOM 1638 C CA . ILE A 1 215 ? -10.611 -14.078 8.015 1.00 56.66 215 ILE A CA 1
ATOM 1639 C C . ILE A 1 215 ? -11.387 -14.957 7.031 1.00 56.66 215 ILE A C 1
ATOM 1641 O O . ILE A 1 215 ? -10.817 -15.778 6.320 1.00 56.66 215 ILE A O 1
ATOM 1645 N N . VAL A 1 216 ? -12.717 -14.895 7.076 1.00 52.41 216 VAL A N 1
ATOM 1646 C CA . VAL A 1 216 ? -13.562 -15.707 6.185 1.00 52.41 216 VAL A CA 1
ATOM 1647 C C . VAL A 1 216 ? -14.792 -14.921 5.736 1.00 52.41 216 VAL A C 1
ATOM 1649 O O . VAL A 1 216 ? -15.931 -15.355 5.876 1.00 52.41 216 VAL A O 1
ATOM 1652 N N . SER A 1 217 ? -14.565 -13.720 5.219 1.00 68.69 217 SER A N 1
ATOM 1653 C CA . SER A 1 217 ? -15.554 -12.942 4.475 1.00 68.69 217 SER A CA 1
ATOM 1654 C C . SER A 1 217 ? -14.856 -11.839 3.681 1.00 68.69 217 SER A C 1
ATOM 1656 O O . SER A 1 217 ? -13.694 -11.513 3.931 1.00 68.69 217 SER A O 1
ATOM 1658 N N . SER A 1 218 ? -15.576 -11.276 2.709 1.00 87.00 218 SER A N 1
ATOM 1659 C CA . SER A 1 218 ? -15.201 -10.006 2.088 1.00 87.00 218 SER A CA 1
ATOM 1660 C C . SER A 1 218 ? -14.892 -8.976 3.178 1.00 87.00 218 SER A C 1
ATOM 1662 O O . SER A 1 218 ? -15.661 -8.821 4.136 1.00 87.00 218 SER A O 1
ATOM 1664 N N . ARG A 1 219 ? -13.743 -8.312 3.058 1.00 91.88 219 ARG A N 1
ATOM 1665 C CA . ARG A 1 219 ? -13.272 -7.315 4.022 1.00 91.88 219 ARG A CA 1
ATOM 1666 C C . ARG A 1 219 ? -12.810 -6.051 3.325 1.00 91.88 219 ARG A C 1
ATOM 1668 O O . ARG A 1 219 ? -12.480 -6.055 2.139 1.00 91.88 219 ARG A O 1
ATOM 1675 N N . ILE A 1 220 ? -12.766 -4.979 4.098 1.00 94.56 220 ILE A N 1
ATOM 1676 C CA . ILE A 1 220 ? -12.232 -3.685 3.699 1.00 94.56 220 ILE A CA 1
ATOM 1677 C C . ILE A 1 220 ? -11.030 -3.410 4.586 1.00 94.56 220 ILE A C 1
ATOM 1679 O O . ILE A 1 220 ? -11.128 -3.464 5.810 1.00 94.56 220 ILE A O 1
ATOM 1683 N N . VAL A 1 221 ? -9.898 -3.124 3.957 1.00 95.94 221 VAL A N 1
ATOM 1684 C CA . VAL A 1 221 ? -8.657 -2.749 4.626 1.00 95.94 221 VAL A CA 1
ATOM 1685 C C . VAL A 1 221 ? -8.388 -1.294 4.316 1.00 95.94 221 VAL A C 1
ATOM 1687 O O . VAL A 1 221 ? -8.131 -0.955 3.161 1.00 95.94 221 VAL A O 1
ATOM 1690 N N . GLY A 1 222 ? -8.484 -0.441 5.330 1.00 96.69 222 GLY A N 1
ATOM 1691 C CA . GLY A 1 222 ? -8.004 0.932 5.252 1.00 96.69 222 GLY A CA 1
ATOM 1692 C C . GLY A 1 222 ? -6.544 0.993 5.691 1.00 96.69 222 GLY A C 1
ATOM 1693 O O . GLY A 1 222 ? -6.218 0.550 6.791 1.00 96.69 222 GLY A O 1
ATOM 1694 N N . SER A 1 223 ? -5.671 1.524 4.841 1.00 96.19 223 SER A N 1
ATOM 1695 C CA . SER A 1 223 ? -4.228 1.581 5.084 1.00 96.19 223 SER A CA 1
ATOM 1696 C C . SER A 1 223 ? -3.722 3.017 5.119 1.00 96.19 223 SER A C 1
ATOM 1698 O O . SER A 1 223 ? -4.005 3.791 4.202 1.00 96.19 223 SER A O 1
ATOM 1700 N N . ILE A 1 224 ? -2.921 3.346 6.133 1.00 95.69 224 ILE A N 1
ATOM 1701 C CA . ILE A 1 224 ? -2.168 4.603 6.229 1.00 95.69 224 ILE A CA 1
ATOM 1702 C C . ILE A 1 224 ? -0.712 4.294 6.554 1.00 95.69 224 ILE A C 1
ATOM 1704 O O . ILE A 1 224 ? -0.419 3.539 7.478 1.00 95.69 224 ILE A O 1
ATOM 1708 N N . SER A 1 225 ? 0.197 4.911 5.813 1.00 95.25 225 SER A N 1
ATOM 1709 C CA . SER A 1 225 ? 1.636 4.782 6.010 1.00 95.25 225 SER A CA 1
ATOM 1710 C C . SER A 1 225 ? 2.175 5.945 6.850 1.00 95.25 225 SER A C 1
ATOM 1712 O O . SER A 1 225 ? 1.662 7.062 6.778 1.00 95.25 225 SER A O 1
ATOM 1714 N N . PHE A 1 226 ? 3.231 5.692 7.621 1.00 93.88 226 PHE A N 1
ATOM 1715 C CA . PHE A 1 226 ? 4.008 6.682 8.368 1.00 93.88 226 PHE A CA 1
ATOM 1716 C C . PHE A 1 226 ? 5.369 6.886 7.689 1.00 93.88 226 PHE A C 1
ATOM 1718 O O . PHE A 1 226 ? 6.001 5.908 7.282 1.00 93.88 226 PHE A O 1
ATOM 1725 N N . SER A 1 227 ? 5.839 8.132 7.589 1.00 91.62 227 SER A N 1
ATOM 1726 C CA . SER A 1 227 ? 7.194 8.443 7.105 1.00 91.62 227 SER A CA 1
ATOM 1727 C C . SER A 1 227 ? 7.828 9.619 7.855 1.00 91.62 227 SER A C 1
ATOM 1729 O O . SER A 1 227 ? 7.144 10.574 8.227 1.00 91.62 227 SER A O 1
ATOM 1731 N N . GLY A 1 228 ? 9.136 9.553 8.111 1.00 89.81 228 GLY A N 1
ATOM 1732 C CA . GLY A 1 228 ? 9.895 10.499 8.933 1.00 89.81 228 GLY A CA 1
ATOM 1733 C C . GLY A 1 228 ? 10.962 9.777 9.754 1.00 89.81 228 GLY A C 1
ATOM 1734 O O . GLY A 1 228 ? 11.557 8.816 9.283 1.00 89.81 228 GLY A O 1
ATOM 1735 N N . LYS A 1 229 ? 11.179 10.187 11.012 1.00 90.19 229 LYS A N 1
ATOM 1736 C CA . LYS A 1 229 ? 12.084 9.475 11.941 1.00 90.19 229 LYS A CA 1
ATOM 1737 C C . LYS A 1 229 ? 11.643 8.034 12.215 1.00 90.19 229 LYS A C 1
ATOM 1739 O O . LYS A 1 229 ? 12.466 7.190 12.568 1.00 90.19 229 LYS A O 1
ATOM 1744 N N . VAL A 1 230 ? 10.352 7.761 12.050 1.00 91.62 230 VAL A N 1
ATOM 1745 C CA . VAL A 1 230 ? 9.774 6.420 12.038 1.00 91.62 230 VAL A CA 1
ATOM 1746 C C . VAL A 1 230 ? 9.058 6.210 10.706 1.00 91.62 230 VAL A C 1
ATOM 1748 O O . VAL A 1 230 ? 8.300 7.068 10.250 1.00 91.62 230 VAL A O 1
ATOM 1751 N N . LEU A 1 231 ? 9.340 5.072 10.086 1.00 92.44 231 LEU A N 1
ATOM 1752 C CA . LEU A 1 231 ? 8.604 4.531 8.956 1.00 92.44 231 LEU A CA 1
ATOM 1753 C C . LEU A 1 231 ? 7.630 3.486 9.482 1.00 92.44 231 LEU A C 1
ATOM 1755 O O . LEU A 1 231 ? 7.919 2.794 10.460 1.00 92.44 231 LEU A O 1
ATOM 1759 N N . GLY A 1 232 ? 6.489 3.333 8.833 1.00 92.06 232 GLY A N 1
ATOM 1760 C CA . GLY A 1 232 ? 5.550 2.310 9.252 1.00 92.06 232 GLY A CA 1
ATOM 1761 C C . GLY A 1 232 ? 4.275 2.291 8.451 1.00 92.06 232 GLY A C 1
ATOM 1762 O O . GLY A 1 232 ? 4.107 3.056 7.503 1.00 92.06 232 GLY A O 1
ATOM 1763 N N . ARG A 1 233 ? 3.351 1.434 8.869 1.00 94.31 233 ARG A N 1
ATOM 1764 C CA . ARG A 1 233 ? 2.020 1.341 8.281 1.00 94.31 233 ARG A CA 1
ATOM 1765 C C . ARG A 1 233 ? 1.017 0.836 9.306 1.00 94.31 233 ARG A C 1
ATOM 1767 O O . ARG A 1 233 ? 1.339 -0.026 10.118 1.00 94.31 233 ARG A O 1
ATOM 1774 N N . LEU A 1 234 ? -0.183 1.396 9.254 1.00 95.81 234 LEU A N 1
ATOM 1775 C CA . LEU A 1 234 ? -1.370 0.921 9.946 1.00 95.81 234 LEU A CA 1
ATOM 1776 C C . LEU A 1 234 ? -2.337 0.352 8.911 1.00 95.81 234 LEU A C 1
ATOM 1778 O O . LEU A 1 234 ? -2.674 1.047 7.952 1.00 95.81 234 LEU A O 1
ATOM 1782 N N . ASN A 1 235 ? -2.817 -0.869 9.137 1.00 95.69 235 ASN A N 1
ATOM 1783 C CA . ASN A 1 235 ? -3.917 -1.467 8.387 1.00 95.69 235 ASN A CA 1
ATOM 1784 C C . ASN A 1 235 ? -5.090 -1.741 9.328 1.00 95.69 235 ASN A C 1
ATOM 1786 O O . ASN A 1 235 ? -4.942 -2.437 10.329 1.00 95.69 235 ASN A O 1
ATOM 1790 N N . LEU A 1 236 ? -6.268 -1.239 8.979 1.00 95.94 236 LEU A N 1
ATOM 1791 C CA . LEU A 1 236 ? -7.519 -1.508 9.674 1.00 95.94 236 LEU A CA 1
ATOM 1792 C C . LEU A 1 236 ? -8.359 -2.462 8.820 1.00 95.94 236 LEU A C 1
ATOM 1794 O O . LEU A 1 236 ? -8.952 -2.042 7.828 1.00 95.94 236 LEU A O 1
ATOM 1798 N N . HIS A 1 237 ? -8.382 -3.742 9.187 1.00 94.81 237 HIS A N 1
ATOM 1799 C CA . HIS A 1 237 ? -9.129 -4.800 8.506 1.00 94.81 237 HIS A CA 1
ATOM 1800 C C . HIS A 1 237 ? -10.503 -4.957 9.145 1.00 94.81 237 HIS A C 1
ATOM 1802 O O . HIS A 1 237 ? -10.623 -5.453 10.266 1.00 94.81 237 HIS A O 1
ATOM 1808 N N . ILE A 1 238 ? -11.541 -4.570 8.411 1.00 94.12 238 ILE A N 1
ATOM 1809 C CA . ILE A 1 238 ? -12.924 -4.576 8.881 1.00 94.12 238 ILE A CA 1
ATOM 1810 C C . ILE A 1 238 ? -13.737 -5.531 7.999 1.00 94.12 238 ILE A C 1
ATOM 1812 O O . ILE A 1 238 ? -13.750 -5.362 6.774 1.00 94.12 238 ILE A O 1
ATOM 1816 N N . PRO A 1 239 ? -14.432 -6.529 8.578 1.00 92.75 239 PRO A N 1
ATOM 1817 C CA . PRO A 1 239 ? -15.396 -7.338 7.837 1.00 92.75 239 PRO A CA 1
ATOM 1818 C C . PRO A 1 239 ? -16.445 -6.460 7.145 1.00 92.75 239 PRO A C 1
ATOM 1820 O O . PRO A 1 239 ? -16.902 -5.474 7.719 1.00 92.75 239 PRO A O 1
ATOM 1823 N N . GLU A 1 240 ? -16.874 -6.815 5.931 1.00 90.94 240 GLU A N 1
ATOM 1824 C CA . GLU A 1 240 ? -17.799 -5.970 5.156 1.00 90.94 240 GLU A CA 1
ATOM 1825 C C . GLU A 1 240 ? -19.114 -5.669 5.903 1.00 90.94 240 GLU A C 1
ATOM 1827 O O . GLU A 1 240 ? -19.631 -4.557 5.800 1.00 90.94 240 GLU A O 1
ATOM 1832 N N . GLY A 1 241 ? -19.629 -6.629 6.683 1.00 91.00 241 GLY A N 1
ATOM 1833 C CA . GLY A 1 241 ? -20.821 -6.443 7.523 1.00 91.00 241 GLY A CA 1
ATOM 1834 C C . GLY A 1 241 ? -20.640 -5.315 8.540 1.00 91.00 241 GLY A C 1
ATOM 1835 O O . GLY A 1 241 ? -21.393 -4.339 8.512 1.00 91.00 241 GLY A O 1
ATOM 1836 N N . LEU A 1 242 ? -19.576 -5.397 9.343 1.00 93.25 242 LEU A N 1
ATOM 1837 C CA . LEU A 1 242 ? -19.219 -4.366 10.314 1.00 93.25 242 LEU A CA 1
ATOM 1838 C C . LEU A 1 242 ? -18.977 -3.015 9.634 1.00 93.25 242 LEU A C 1
ATOM 1840 O O . LEU A 1 242 ? -19.470 -1.991 10.093 1.00 93.25 242 LEU A O 1
ATOM 1844 N N . ALA A 1 243 ? -18.280 -2.998 8.496 1.00 94.38 243 ALA A N 1
ATOM 1845 C CA . ALA A 1 243 ? -17.985 -1.761 7.778 1.00 94.38 243 ALA A CA 1
ATOM 1846 C C . ALA A 1 243 ? -19.264 -1.053 7.286 1.00 94.38 243 ALA A C 1
ATOM 1848 O O . ALA A 1 243 ? -19.382 0.169 7.404 1.00 94.38 243 ALA A O 1
ATOM 1849 N N . LYS A 1 244 ? -20.258 -1.811 6.797 1.00 93.94 244 LYS A N 1
ATOM 1850 C CA . LYS A 1 244 ? -21.586 -1.272 6.453 1.00 93.94 244 LYS A CA 1
ATOM 1851 C C . LYS A 1 244 ? -22.345 -0.793 7.682 1.00 93.94 244 LYS A C 1
ATOM 1853 O O . LYS A 1 244 ? -22.989 0.250 7.613 1.00 93.94 244 LYS A O 1
ATOM 1858 N N . GLN A 1 245 ? -22.245 -1.505 8.804 1.00 93.81 245 GLN A N 1
ATOM 1859 C CA . GLN A 1 245 ? -22.840 -1.064 10.064 1.00 93.81 245 GLN A CA 1
ATOM 1860 C C . GLN A 1 245 ? -22.244 0.266 10.538 1.00 93.81 245 GLN A C 1
ATOM 1862 O O . GLN A 1 245 ? -22.982 1.175 10.909 1.00 93.81 245 GLN A O 1
ATOM 1867 N N . MET A 1 246 ? -20.921 0.413 10.476 1.00 94.75 246 MET A N 1
ATOM 1868 C CA . MET A 1 246 ? -20.220 1.651 10.826 1.00 94.75 246 MET A CA 1
ATOM 1869 C C . MET A 1 246 ? -20.643 2.807 9.911 1.00 94.75 246 MET A C 1
ATOM 1871 O O . MET A 1 246 ? -20.919 3.907 10.393 1.00 94.75 246 MET A O 1
ATOM 1875 N N . ALA A 1 247 ? -20.760 2.549 8.603 1.00 94.94 247 ALA A N 1
ATOM 1876 C CA . ALA A 1 247 ? -21.235 3.537 7.640 1.00 94.94 247 ALA A CA 1
ATOM 1877 C C . ALA A 1 247 ? -22.688 3.961 7.900 1.00 94.94 247 ALA A C 1
ATOM 1879 O O . ALA A 1 247 ? -22.980 5.157 7.942 1.00 94.94 247 ALA A O 1
ATOM 1880 N N . GLY A 1 248 ? -23.580 2.997 8.142 1.00 94.56 248 GLY A N 1
ATOM 1881 C CA . GLY A 1 248 ? -24.976 3.252 8.491 1.00 94.56 248 GLY A CA 1
ATOM 1882 C C . GLY A 1 248 ? -25.113 4.126 9.739 1.00 94.56 248 GLY A C 1
ATOM 1883 O O . GLY A 1 248 ? -25.831 5.126 9.716 1.00 94.56 248 GLY A O 1
ATOM 1884 N N . THR A 1 249 ? -24.342 3.831 10.792 1.00 93.56 249 THR A N 1
ATOM 1885 C CA . THR A 1 249 ? -24.328 4.623 12.032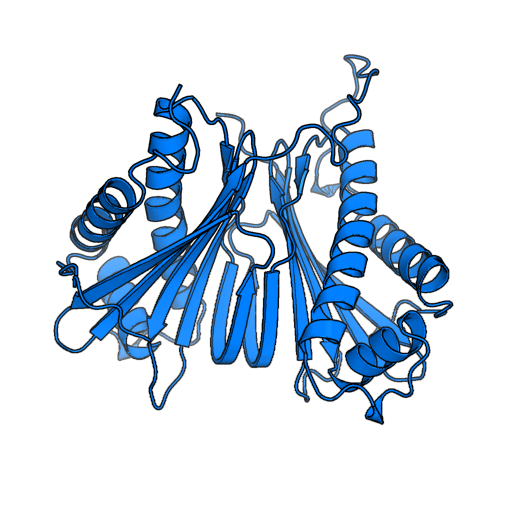 1.00 93.56 249 THR A CA 1
ATOM 1886 C C . THR A 1 249 ? -23.974 6.093 11.791 1.00 93.56 249 THR A C 1
ATOM 1888 O O . THR A 1 249 ? -24.685 6.969 12.283 1.00 93.56 249 THR A O 1
ATOM 1891 N N . LEU A 1 250 ? -22.921 6.392 11.020 1.00 91.56 250 LEU A N 1
ATOM 1892 C CA . LEU A 1 250 ? -22.518 7.785 10.759 1.00 91.56 250 LEU A CA 1
ATOM 1893 C C . LEU A 1 250 ? -23.463 8.525 9.818 1.00 91.56 250 LEU A C 1
ATOM 1895 O O . LEU A 1 250 ? -23.673 9.728 9.974 1.00 91.56 250 LEU A O 1
ATOM 1899 N N . LEU A 1 251 ? -24.020 7.821 8.836 1.00 90.69 251 LEU A N 1
ATOM 1900 C CA . LEU A 1 251 ? -24.903 8.420 7.838 1.00 90.69 251 LEU A CA 1
ATOM 1901 C C . LEU A 1 251 ? -26.365 8.484 8.298 1.00 90.69 251 LEU A C 1
ATOM 1903 O O . LEU A 1 251 ? -27.184 9.119 7.634 1.00 90.69 251 LEU A O 1
ATOM 1907 N N . GLY A 1 252 ? -26.699 7.863 9.434 1.00 91.31 252 GLY A N 1
ATOM 1908 C CA . GLY A 1 252 ? -28.073 7.750 9.920 1.00 91.31 252 GLY A CA 1
ATOM 1909 C C . GLY A 1 252 ? -28.947 6.884 9.009 1.00 91.31 252 GLY A C 1
ATOM 1910 O O . GLY A 1 252 ? -30.125 7.193 8.826 1.00 91.31 252 GLY A O 1
ATOM 1911 N N . MET A 1 253 ? -28.355 5.846 8.416 1.00 92.38 253 MET A N 1
ATOM 1912 C CA . MET A 1 253 ? -28.981 4.909 7.479 1.00 92.38 253 MET A CA 1
ATOM 1913 C C . MET A 1 253 ? -28.920 3.486 8.035 1.00 92.38 253 MET A C 1
ATOM 1915 O O . MET A 1 253 ? -28.016 3.148 8.800 1.00 92.38 253 MET A O 1
ATOM 1919 N N . GLU A 1 254 ? -29.847 2.627 7.624 1.00 90.75 254 GLU A N 1
ATOM 1920 C CA . GLU A 1 254 ? -29.741 1.203 7.937 1.00 90.75 254 GLU A CA 1
ATOM 1921 C C . GLU A 1 254 ? -28.605 0.558 7.114 1.00 90.75 254 GLU A C 1
ATOM 1923 O O . GLU A 1 254 ? -28.392 0.939 5.959 1.00 90.75 254 GLU A O 1
ATOM 1928 N N . PRO A 1 255 ? -27.881 -0.450 7.643 1.00 87.25 255 PRO A N 1
ATOM 1929 C CA . PRO A 1 255 ? -26.757 -1.072 6.930 1.00 87.25 255 PRO A CA 1
ATOM 1930 C C . PRO A 1 255 ? -27.131 -1.642 5.550 1.00 87.25 255 PRO A C 1
ATOM 1932 O O . PRO A 1 255 ? -26.328 -1.595 4.619 1.00 87.25 255 PRO A O 1
ATOM 1935 N N . ASP A 1 256 ? -28.366 -2.132 5.397 1.00 88.62 256 ASP A N 1
ATOM 1936 C CA . ASP A 1 256 ? -28.899 -2.671 4.136 1.00 88.62 256 ASP A CA 1
ATOM 1937 C C . ASP A 1 256 ? -29.167 -1.583 3.072 1.00 88.62 256 ASP A C 1
ATOM 1939 O O . ASP A 1 256 ? -29.289 -1.879 1.877 1.00 88.62 256 ASP A O 1
ATOM 1943 N N . GLU A 1 257 ? -29.252 -0.312 3.478 1.00 88.94 257 GLU A N 1
ATOM 1944 C CA . GLU A 1 257 ? -29.417 0.831 2.572 1.00 88.94 257 GLU A CA 1
ATOM 1945 C C . GLU A 1 257 ? -28.086 1.267 1.937 1.00 88.94 257 GLU A C 1
ATOM 1947 O O . GLU A 1 257 ? -28.087 2.002 0.947 1.00 88.94 257 GLU A O 1
ATOM 1952 N N . ILE A 1 258 ? -26.950 0.775 2.444 1.00 89.50 258 ILE A N 1
ATOM 1953 C CA . ILE A 1 258 ? -25.618 1.035 1.890 1.00 89.50 258 ILE A CA 1
ATOM 1954 C C . ILE A 1 258 ? -25.381 0.117 0.679 1.00 89.50 258 ILE A C 1
ATOM 1956 O O . ILE A 1 258 ? -24.947 -1.031 0.790 1.00 89.50 258 ILE A O 1
ATOM 1960 N N . GLN A 1 259 ? -25.704 0.631 -0.510 1.00 80.19 259 GLN A N 1
ATOM 1961 C CA . GLN A 1 259 ? -25.683 -0.114 -1.780 1.00 80.19 259 GLN A CA 1
ATOM 1962 C C . GLN A 1 259 ? -24.294 -0.151 -2.456 1.00 80.19 259 GLN A C 1
ATOM 1964 O O . GLN A 1 259 ? -24.120 -0.855 -3.452 1.00 80.19 259 GLN A O 1
ATOM 1969 N N . GLY A 1 260 ? -23.310 0.594 -1.938 1.00 81.25 260 GLY A N 1
ATOM 1970 C CA . GLY A 1 260 ? -21.967 0.726 -2.505 1.00 81.25 260 GLY A CA 1
ATOM 1971 C C . GLY A 1 260 ? -20.863 0.747 -1.448 1.00 81.25 260 GLY A C 1
ATOM 1972 O O . GLY A 1 260 ? -21.117 0.798 -0.249 1.00 81.25 260 GLY A O 1
ATOM 1973 N N . LEU A 1 261 ? -19.612 0.687 -1.909 1.00 87.69 261 LEU A N 1
ATOM 1974 C CA . LEU A 1 261 ? -18.435 0.781 -1.040 1.00 87.69 261 LEU A CA 1
ATOM 1975 C C . LEU A 1 261 ? -17.933 2.218 -0.879 1.00 87.69 261 LEU A C 1
ATOM 1977 O O . LEU A 1 261 ? -16.967 2.424 -0.155 1.00 87.69 261 LEU A O 1
ATOM 1981 N N . ASP A 1 262 ? -18.528 3.203 -1.553 1.00 90.69 262 ASP A N 1
ATOM 1982 C CA . ASP A 1 262 ? -18.004 4.568 -1.540 1.00 90.69 262 ASP A CA 1
ATOM 1983 C C . ASP A 1 262 ? -18.211 5.238 -0.186 1.00 90.69 262 ASP A C 1
ATOM 1985 O O . ASP A 1 262 ? -17.239 5.722 0.390 1.00 90.69 262 ASP A O 1
ATOM 1989 N N . GLU A 1 263 ? -19.425 5.155 0.351 1.00 92.00 263 GLU A N 1
ATOM 1990 C CA . GLU A 1 263 ? -19.783 5.606 1.694 1.00 92.00 263 GLU A CA 1
ATOM 1991 C C . GLU A 1 263 ? -18.991 4.855 2.766 1.00 92.00 263 GLU A C 1
ATOM 1993 O O . GLU A 1 263 ? -18.496 5.442 3.729 1.00 92.00 263 GLU A O 1
ATOM 1998 N N . VAL A 1 264 ? -18.825 3.543 2.572 1.00 94.19 264 VAL A N 1
ATOM 1999 C CA . VAL A 1 264 ? -18.059 2.701 3.493 1.00 94.19 264 VAL A CA 1
ATOM 2000 C C . VAL A 1 264 ? -16.589 3.109 3.503 1.00 94.19 264 VAL A C 1
ATOM 2002 O O . VAL A 1 264 ? -16.007 3.268 4.570 1.00 94.19 264 VAL A O 1
ATOM 2005 N N . LYS A 1 265 ? -15.983 3.326 2.331 1.00 94.44 265 LYS A N 1
ATOM 2006 C CA . LYS A 1 265 ? -14.595 3.787 2.204 1.00 94.44 265 LYS A CA 1
ATOM 2007 C C . LYS A 1 265 ? -14.403 5.177 2.806 1.00 94.44 265 LYS A C 1
ATOM 2009 O O . LYS A 1 265 ? -13.364 5.408 3.410 1.00 94.44 265 LYS A O 1
ATOM 2014 N N . ASP A 1 266 ? -15.374 6.080 2.696 1.00 92.94 266 ASP A N 1
ATOM 2015 C CA . ASP A 1 266 ? -15.272 7.405 3.321 1.00 92.94 266 ASP A CA 1
ATOM 2016 C C . ASP A 1 266 ? -15.257 7.301 4.852 1.00 92.94 266 ASP A C 1
ATOM 2018 O O . ASP A 1 266 ? -14.385 7.880 5.501 1.00 92.94 266 ASP A O 1
ATOM 2022 N N . VAL A 1 267 ? -16.145 6.485 5.427 1.00 94.38 267 VAL A N 1
ATOM 2023 C CA . VAL A 1 267 ? -16.174 6.234 6.876 1.00 94.38 267 VAL A CA 1
ATOM 2024 C C . VAL A 1 267 ? -14.916 5.518 7.358 1.00 94.38 267 VAL A C 1
ATOM 2026 O O . VAL A 1 267 ? -14.279 5.970 8.307 1.00 94.38 267 VAL A O 1
ATOM 2029 N N . VAL A 1 268 ? -14.506 4.438 6.690 1.00 95.56 268 VAL A N 1
ATOM 2030 C CA . VAL A 1 268 ? -13.262 3.725 7.023 1.00 95.56 268 VAL A CA 1
ATOM 2031 C C . VAL A 1 268 ? -12.051 4.648 6.874 1.00 95.56 268 VAL A C 1
ATOM 2033 O O . VAL A 1 268 ? -11.154 4.613 7.709 1.00 95.56 268 VAL A O 1
ATOM 2036 N N . GLY A 1 269 ? -12.035 5.512 5.858 1.00 94.38 269 GLY A N 1
ATOM 2037 C CA . GLY A 1 269 ? -10.974 6.489 5.634 1.00 94.38 269 GLY A CA 1
ATOM 2038 C C . GLY A 1 269 ? -10.850 7.497 6.770 1.00 94.38 269 GLY A C 1
ATOM 2039 O O . GLY A 1 269 ? -9.738 7.777 7.213 1.00 94.38 269 GLY A O 1
ATOM 2040 N N . GLU A 1 270 ? -11.973 7.999 7.278 1.00 94.75 270 GLU A N 1
ATOM 2041 C CA . GLU A 1 270 ? -11.978 8.933 8.405 1.00 94.75 270 GLU A CA 1
ATOM 2042 C C . GLU A 1 270 ? -11.529 8.263 9.709 1.00 94.75 270 GLU A C 1
ATOM 2044 O O . GLU A 1 270 ? -10.741 8.828 10.468 1.00 94.75 270 GLU A O 1
ATOM 2049 N N . LEU A 1 271 ? -11.927 7.008 9.928 1.00 95.38 271 LEU A N 1
ATOM 2050 C CA . LEU A 1 271 ? -11.437 6.213 11.054 1.00 95.38 271 LEU A CA 1
ATOM 2051 C C . LEU A 1 271 ? -9.934 5.961 10.961 1.00 95.38 271 LEU A C 1
ATOM 2053 O O . LEU A 1 271 ? -9.221 6.173 11.940 1.00 95.38 271 LEU A O 1
ATOM 2057 N N . CYS A 1 272 ? -9.429 5.583 9.784 1.00 95.19 272 CYS A N 1
ATOM 2058 C CA . CYS A 1 272 ? -7.995 5.465 9.550 1.00 95.19 272 CYS A CA 1
ATOM 2059 C C . CYS A 1 272 ? -7.280 6.786 9.857 1.00 95.19 272 CYS A C 1
ATOM 2061 O O . CYS A 1 272 ? -6.281 6.769 10.577 1.00 95.19 272 CYS A O 1
ATOM 2063 N N . ASN A 1 273 ? -7.793 7.924 9.375 1.00 94.50 273 ASN A N 1
ATOM 2064 C CA . ASN A 1 273 ? -7.200 9.240 9.626 1.00 94.50 273 ASN A CA 1
ATOM 2065 C C . ASN A 1 273 ? -7.102 9.553 11.122 1.00 94.50 273 ASN A C 1
ATOM 2067 O O . ASN A 1 273 ? -6.052 10.000 11.576 1.00 94.50 273 ASN A O 1
ATOM 2071 N N . MET A 1 274 ? -8.153 9.306 11.908 1.00 95.50 274 MET A N 1
ATOM 2072 C CA . MET A 1 274 ? -8.100 9.620 13.339 1.00 95.50 274 MET A CA 1
ATOM 2073 C C . MET A 1 274 ? -7.261 8.623 14.131 1.00 95.50 274 MET A C 1
ATOM 2075 O O . MET A 1 274 ? -6.493 9.052 14.986 1.00 95.50 274 MET A O 1
ATOM 2079 N N . VAL A 1 275 ? -7.358 7.316 13.850 1.00 96.00 275 VAL A N 1
ATOM 2080 C CA . VAL A 1 275 ? -6.549 6.308 14.560 1.00 96.00 275 VAL A CA 1
ATOM 2081 C C . VAL A 1 275 ? -5.067 6.529 14.260 1.00 96.00 275 VAL A C 1
ATOM 2083 O O . VAL A 1 275 ? -4.253 6.610 15.177 1.00 96.00 275 VAL A O 1
ATOM 2086 N N . SER A 1 276 ? -4.702 6.707 12.987 1.00 95.00 276 SER A N 1
ATOM 2087 C CA . SER A 1 276 ? -3.319 7.031 12.613 1.00 95.00 276 SER A CA 1
ATOM 2088 C C . SER A 1 276 ? -2.880 8.409 13.116 1.00 95.00 276 SER A C 1
ATOM 2090 O O . SER A 1 276 ? -1.716 8.572 13.467 1.00 95.00 276 SER A O 1
ATOM 2092 N N . GLY A 1 277 ? -3.786 9.387 13.213 1.00 94.25 277 GLY A N 1
ATOM 2093 C CA . GLY A 1 277 ? -3.519 10.709 13.781 1.00 94.25 277 GLY A CA 1
ATOM 2094 C C . GLY A 1 277 ? -3.228 10.673 15.284 1.00 94.25 277 GLY A C 1
ATOM 2095 O O . GLY A 1 277 ? -2.310 11.356 15.748 1.00 94.25 277 GLY A O 1
ATOM 2096 N N . ALA A 1 278 ? -3.952 9.842 16.036 1.00 94.44 278 ALA A N 1
ATOM 2097 C CA . ALA A 1 278 ? -3.691 9.598 17.452 1.00 94.44 278 ALA A CA 1
ATOM 2098 C C . ALA A 1 278 ? -2.324 8.922 17.648 1.00 94.44 278 ALA A C 1
ATOM 2100 O O . ALA A 1 278 ? -1.497 9.419 18.415 1.00 94.44 278 ALA A O 1
ATOM 2101 N N . LEU A 1 279 ? -2.027 7.880 16.860 1.00 94.06 279 LEU A N 1
ATOM 2102 C CA . LEU A 1 279 ? -0.717 7.219 16.871 1.00 94.06 279 LEU A CA 1
ATOM 2103 C C . LEU A 1 279 ? 0.420 8.163 16.452 1.00 94.06 279 LEU A C 1
ATOM 2105 O O . LEU A 1 279 ? 1.454 8.199 17.113 1.00 94.06 279 LEU A O 1
ATOM 2109 N N . LYS A 1 280 ? 0.231 8.973 15.397 1.00 93.81 280 LYS A N 1
ATOM 2110 C CA . LYS A 1 280 ? 1.187 10.012 14.963 1.00 93.81 280 LYS A CA 1
ATOM 2111 C C . LYS A 1 280 ? 1.495 10.958 16.119 1.00 93.81 280 LYS A C 1
ATOM 2113 O O . LYS A 1 280 ? 2.661 11.270 16.341 1.00 93.81 280 LYS A O 1
ATOM 2118 N N . SER A 1 281 ? 0.468 11.422 16.830 1.00 93.62 281 SER A N 1
ATOM 2119 C CA . SER A 1 281 ? 0.627 12.361 17.944 1.00 93.62 281 SER A CA 1
ATOM 2120 C C . SER A 1 281 ? 1.448 11.737 19.074 1.00 93.62 281 SER A C 1
ATOM 2122 O O . SER A 1 281 ? 2.456 12.307 19.477 1.00 93.62 281 SER A O 1
ATOM 2124 N N . ASP A 1 282 ? 1.103 10.518 19.492 1.00 92.81 282 ASP A N 1
ATOM 2125 C CA . ASP A 1 282 ? 1.826 9.782 20.537 1.00 92.81 282 ASP A CA 1
ATOM 2126 C C . ASP A 1 282 ? 3.282 9.442 20.141 1.00 92.81 282 ASP A C 1
ATOM 2128 O O . ASP A 1 282 ? 4.201 9.533 20.956 1.00 92.81 282 ASP A O 1
ATOM 2132 N N . LEU A 1 283 ? 3.530 9.101 18.872 1.00 91.19 283 LEU A N 1
ATOM 2133 C CA . LEU A 1 283 ? 4.883 8.916 18.333 1.00 91.19 283 LEU A CA 1
ATOM 2134 C C . LEU A 1 283 ? 5.685 10.226 18.347 1.00 91.19 283 LEU A C 1
ATOM 2136 O O . LEU A 1 283 ? 6.843 10.233 18.774 1.00 91.19 283 LEU A O 1
ATOM 2140 N N . CYS A 1 284 ? 5.078 11.337 17.921 1.00 90.12 284 CYS A N 1
ATOM 2141 C CA . CYS A 1 284 ? 5.712 12.657 17.930 1.00 90.12 284 CYS A CA 1
ATOM 2142 C C . CYS A 1 284 ? 6.066 13.115 19.349 1.00 90.12 284 CYS A C 1
ATOM 2144 O O . CYS A 1 284 ? 7.180 13.600 19.558 1.00 90.12 284 CYS A O 1
ATOM 2146 N N . ASP A 1 285 ? 5.170 12.906 20.316 1.00 89.44 285 ASP A N 1
ATOM 2147 C CA . ASP A 1 285 ? 5.386 13.239 21.729 1.00 89.44 285 ASP A CA 1
ATOM 2148 C C . ASP A 1 285 ? 6.562 12.457 22.340 1.00 89.44 285 ASP A C 1
ATOM 2150 O O . ASP A 1 285 ? 7.231 12.941 23.253 1.00 89.44 285 ASP A O 1
ATOM 2154 N N . LYS A 1 286 ? 6.864 11.270 21.796 1.00 88.62 286 LYS A N 1
ATOM 2155 C CA . LYS A 1 286 ? 8.009 10.423 22.175 1.00 88.62 286 LYS A CA 1
ATOM 2156 C C . LYS A 1 286 ? 9.279 10.683 21.349 1.00 88.62 286 LYS A C 1
ATOM 2158 O O . LYS A 1 286 ? 10.264 9.958 21.495 1.00 88.62 286 LYS A O 1
ATOM 2163 N N . GLY A 1 287 ? 9.274 11.708 20.492 1.00 86.94 287 GLY A N 1
ATOM 2164 C CA . GLY A 1 287 ? 10.424 12.131 19.686 1.00 86.94 287 GLY A CA 1
ATOM 2165 C C . GLY A 1 287 ? 10.527 11.492 18.294 1.00 86.94 287 GLY A C 1
ATOM 2166 O O . GLY A 1 287 ? 11.450 11.819 17.540 1.00 86.94 287 GLY A O 1
ATOM 2167 N N . PHE A 1 288 ? 9.576 10.638 17.905 1.00 88.44 288 PHE A N 1
ATOM 2168 C CA . PHE A 1 288 ? 9.516 10.003 16.585 1.00 88.44 288 PHE A CA 1
ATOM 2169 C C . PHE A 1 288 ? 8.684 10.834 15.604 1.00 88.44 288 PHE A C 1
ATOM 2171 O O . PHE A 1 288 ? 7.593 10.446 15.186 1.00 88.44 288 PHE A O 1
ATOM 2178 N N . THR A 1 289 ? 9.196 12.007 15.229 1.00 90.56 289 THR A N 1
ATOM 2179 C CA . THR A 1 289 ? 8.512 12.892 14.276 1.00 90.56 289 THR A CA 1
ATOM 2180 C C . THR A 1 289 ? 8.234 12.174 12.953 1.00 90.56 289 THR A C 1
ATOM 2182 O O . THR A 1 289 ? 9.163 11.720 12.283 1.00 90.56 289 THR A O 1
ATOM 2185 N N . CYS A 1 290 ? 6.963 12.104 12.561 1.00 91.00 290 CYS A N 1
ATOM 2186 C CA . CYS A 1 290 ? 6.518 11.480 11.319 1.00 91.00 290 CYS A CA 1
ATOM 2187 C C . CYS A 1 290 ? 5.291 12.185 10.727 1.00 91.00 290 CYS A C 1
ATOM 2189 O O . CYS A 1 290 ? 4.597 12.959 11.388 1.00 91.00 290 CYS A O 1
ATOM 2191 N N . LYS A 1 291 ? 5.043 11.906 9.450 1.00 91.25 291 LYS A N 1
ATOM 2192 C CA . LYS A 1 291 ? 3.867 12.292 8.669 1.00 91.25 291 LYS A CA 1
ATOM 2193 C C . LYS A 1 291 ? 3.063 11.041 8.322 1.00 91.25 291 LYS A C 1
ATOM 2195 O O . LYS A 1 291 ? 3.615 9.944 8.329 1.00 91.25 291 LYS A O 1
ATOM 2200 N N . VAL A 1 292 ? 1.785 11.224 7.995 1.00 93.00 292 VAL A N 1
ATOM 2201 C CA . VAL A 1 292 ? 0.876 10.146 7.577 1.00 93.00 292 VAL A CA 1
ATOM 2202 C C . VAL A 1 292 ? 0.432 10.331 6.127 1.00 93.00 292 VAL A C 1
ATOM 2204 O O . VAL A 1 292 ? 0.262 11.466 5.674 1.00 93.00 292 VAL A O 1
ATOM 2207 N N . SER A 1 293 ? 0.254 9.234 5.391 1.00 92.50 293 SER A N 1
ATOM 2208 C CA . SER A 1 293 ? -0.347 9.270 4.053 1.00 92.50 293 SER A CA 1
ATOM 2209 C C . SER A 1 293 ? -1.865 9.474 4.125 1.00 92.50 293 SER A C 1
ATOM 2211 O O . SER A 1 293 ? -2.492 9.216 5.153 1.00 92.50 293 SER A O 1
ATOM 2213 N N . PRO A 1 294 ? -2.502 9.872 3.012 1.00 91.12 294 PRO A N 1
ATOM 2214 C CA . PRO A 1 294 ? -3.919 9.637 2.799 1.00 91.12 294 PRO A CA 1
ATOM 2215 C C . PRO A 1 294 ? -4.244 8.141 2.897 1.00 91.12 294 PRO A C 1
ATOM 2217 O O . PRO A 1 294 ? -3.382 7.308 2.595 1.00 91.12 294 PRO A O 1
ATOM 2220 N N . PRO A 1 295 ? -5.491 7.793 3.247 1.00 92.94 295 PRO A N 1
ATOM 2221 C CA . PRO A 1 295 ? -5.913 6.407 3.282 1.00 92.94 295 PRO A CA 1
ATOM 2222 C C . PRO A 1 295 ? -5.965 5.810 1.870 1.00 92.94 295 PRO A C 1
ATOM 2224 O O . PRO A 1 295 ? -6.473 6.424 0.922 1.00 92.94 295 PRO A O 1
ATOM 2227 N N . SER A 1 296 ? -5.473 4.580 1.756 1.00 94.06 296 SER A N 1
ATOM 2228 C CA . SER A 1 296 ? -5.740 3.680 0.634 1.00 94.06 296 SER A CA 1
ATOM 2229 C C . SER A 1 296 ? -6.634 2.532 1.094 1.00 94.06 296 SER A C 1
ATOM 2231 O O . SER A 1 296 ? -6.699 2.211 2.281 1.00 94.06 296 SER A O 1
ATOM 2233 N N . PHE A 1 297 ? -7.365 1.937 0.157 1.00 95.81 297 PHE A N 1
ATOM 2234 C CA . PHE A 1 297 ? -8.370 0.925 0.448 1.00 95.81 297 PHE A CA 1
ATOM 2235 C C . PHE A 1 297 ? -8.104 -0.326 -0.362 1.00 95.81 297 PHE A C 1
ATOM 2237 O O . PHE A 1 297 ? -8.013 -0.251 -1.585 1.00 95.81 297 PHE A O 1
ATOM 2244 N N . THR A 1 298 ? -8.062 -1.470 0.312 1.00 94.88 298 THR A N 1
ATOM 2245 C CA . THR A 1 298 ? -8.062 -2.784 -0.335 1.00 94.88 298 THR A CA 1
ATOM 2246 C C . THR A 1 298 ? -9.329 -3.521 0.064 1.00 94.88 298 THR A C 1
ATOM 2248 O O . THR A 1 298 ? -9.585 -3.715 1.249 1.00 94.88 298 THR A O 1
ATOM 2251 N N . THR A 1 299 ? -10.155 -3.896 -0.908 1.00 93.81 299 THR A N 1
ATOM 2252 C CA . THR A 1 299 ? -11.434 -4.581 -0.667 1.00 93.81 299 THR A CA 1
ATOM 2253 C C . THR A 1 299 ? -11.486 -5.884 -1.433 1.00 93.81 299 THR A C 1
ATOM 2255 O O . THR A 1 299 ? -11.117 -5.885 -2.602 1.00 93.81 299 THR A O 1
ATOM 2258 N N . GLY A 1 300 ? -11.989 -6.954 -0.834 1.00 91.38 300 GLY A N 1
ATOM 2259 C CA . GLY A 1 300 ? -12.106 -8.240 -1.518 1.00 91.38 300 GLY A CA 1
ATOM 2260 C C . GLY A 1 300 ? -12.247 -9.407 -0.556 1.00 91.38 300 GLY A C 1
ATOM 2261 O O . GLY A 1 300 ? -12.146 -9.233 0.664 1.00 91.38 300 GLY A O 1
ATOM 2262 N N . ALA A 1 301 ? -12.497 -10.593 -1.107 1.00 88.75 301 ALA A N 1
ATOM 2263 C CA . ALA A 1 301 ? -12.658 -11.815 -0.327 1.00 88.75 301 ALA A CA 1
ATOM 2264 C C . ALA A 1 301 ? -11.404 -12.700 -0.306 1.00 88.75 301 ALA A C 1
ATOM 2266 O O . ALA A 1 301 ? -11.268 -13.507 0.612 1.00 88.75 301 ALA A O 1
ATOM 2267 N N . ASP A 1 302 ? -10.498 -12.554 -1.279 1.00 88.56 302 ASP A N 1
ATOM 2268 C CA . ASP A 1 302 ? -9.354 -13.453 -1.458 1.00 88.56 302 ASP A CA 1
ATOM 2269 C C . ASP A 1 302 ? -8.074 -12.674 -1.777 1.00 88.56 302 ASP A C 1
ATOM 2271 O O . ASP A 1 302 ? -7.710 -12.476 -2.942 1.00 88.56 302 ASP A O 1
ATOM 2275 N N . PHE A 1 303 ? -7.421 -12.208 -0.710 1.00 90.75 303 PHE A N 1
ATOM 2276 C CA . PHE A 1 303 ? -6.083 -11.631 -0.761 1.00 90.75 303 PHE A CA 1
ATOM 2277 C C . PHE A 1 303 ? -5.361 -11.710 0.587 1.00 90.75 303 PHE A C 1
ATOM 2279 O O . PHE A 1 303 ? -5.980 -11.686 1.659 1.00 90.75 303 PHE A O 1
ATOM 2286 N N . GLU A 1 304 ? -4.039 -11.704 0.505 1.00 90.88 304 GLU A N 1
ATOM 2287 C CA . GLU A 1 304 ? -3.083 -11.522 1.590 1.00 90.88 304 GLU A CA 1
ATOM 2288 C C . GLU A 1 304 ? -2.362 -10.185 1.396 1.00 90.88 304 GLU A C 1
ATOM 2290 O O . GLU A 1 304 ? -2.210 -9.705 0.269 1.00 90.88 304 GLU A O 1
ATOM 2295 N N . MET A 1 305 ? -1.961 -9.555 2.496 1.00 90.56 305 MET A N 1
ATOM 2296 C CA . MET A 1 305 ? -1.221 -8.298 2.495 1.00 90.56 305 MET A CA 1
ATOM 2297 C C . MET A 1 305 ? -0.053 -8.434 3.458 1.00 90.56 305 MET A C 1
ATOM 2299 O O . MET A 1 305 ? -0.260 -8.861 4.586 1.00 90.56 305 MET A O 1
ATOM 2303 N N . GLU A 1 306 ? 1.130 -8.024 3.019 1.00 90.81 306 GLU A N 1
ATOM 2304 C CA . GLU A 1 306 ? 2.342 -8.016 3.831 1.00 90.81 306 GLU A CA 1
ATOM 2305 C C . GLU A 1 306 ? 2.954 -6.615 3.836 1.00 90.81 306 GLU A C 1
ATOM 2307 O O . GLU A 1 306 ? 3.008 -5.946 2.796 1.00 90.81 306 GLU A O 1
ATOM 2312 N N . ILE A 1 307 ? 3.412 -6.164 5.006 1.00 87.81 307 ILE A N 1
ATOM 2313 C CA . ILE A 1 307 ? 4.148 -4.906 5.150 1.00 87.81 307 ILE A CA 1
ATOM 2314 C C . ILE A 1 307 ? 5.628 -5.244 5.313 1.00 87.81 307 ILE A C 1
ATOM 2316 O O . ILE A 1 307 ? 6.042 -5.824 6.313 1.00 87.81 307 ILE A O 1
ATOM 2320 N N . LEU A 1 308 ? 6.438 -4.842 4.344 1.00 88.19 308 LEU A N 1
ATOM 2321 C CA . LEU A 1 308 ? 7.826 -5.274 4.257 1.00 88.19 308 LEU A CA 1
ATOM 2322 C C . LEU A 1 308 ? 8.767 -4.336 5.011 1.00 88.19 308 LEU A C 1
ATOM 2324 O O . LEU A 1 308 ? 8.468 -3.164 5.249 1.00 88.19 308 LEU A O 1
ATOM 2328 N N . ASN A 1 309 ? 9.957 -4.848 5.326 1.00 86.12 309 ASN A N 1
ATOM 2329 C CA . ASN A 1 309 ? 11.069 -4.073 5.882 1.00 86.12 309 ASN A CA 1
ATOM 2330 C C . ASN A 1 309 ? 10.749 -3.360 7.207 1.00 86.12 309 ASN A C 1
ATOM 2332 O O . ASN A 1 309 ? 11.247 -2.263 7.467 1.00 86.12 309 ASN A O 1
ATOM 2336 N N . LEU A 1 31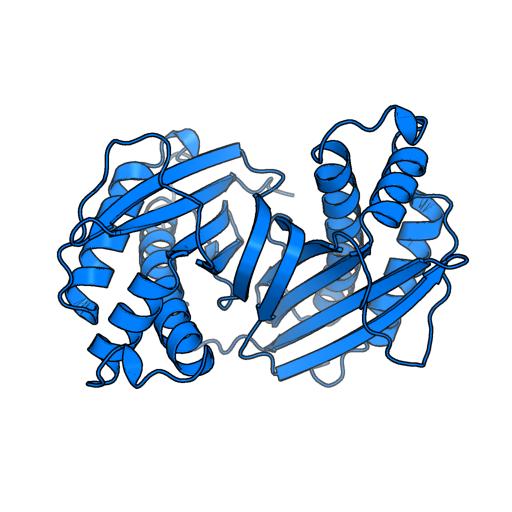0 ? 9.931 -3.980 8.057 1.00 85.50 310 LEU A N 1
ATOM 2337 C CA . LEU A 1 310 ? 9.602 -3.474 9.386 1.00 85.50 310 LEU A CA 1
ATOM 2338 C C . LEU A 1 310 ? 10.500 -4.075 10.466 1.00 85.50 310 LEU A C 1
ATOM 2340 O O . LEU A 1 310 ? 10.940 -5.217 10.379 1.00 85.50 310 LEU A O 1
ATOM 2344 N N . THR A 1 311 ? 10.743 -3.306 11.526 1.00 86.12 311 THR A N 1
ATOM 2345 C CA . THR A 1 311 ? 11.490 -3.780 12.700 1.00 86.12 311 THR A CA 1
ATOM 2346 C C . THR A 1 311 ? 10.567 -4.427 13.728 1.00 86.12 311 THR A C 1
ATOM 2348 O O . THR A 1 311 ? 10.955 -5.369 14.418 1.00 86.12 311 THR A O 1
ATOM 2351 N N . ARG A 1 312 ? 9.341 -3.917 13.839 1.00 88.44 312 ARG A N 1
ATOM 2352 C CA . ARG A 1 312 ? 8.319 -4.404 14.757 1.00 88.44 312 ARG A CA 1
ATOM 2353 C C . ARG A 1 312 ? 6.977 -4.422 14.046 1.00 88.44 312 ARG A C 1
ATOM 2355 O O . ARG A 1 312 ? 6.601 -3.426 13.436 1.00 88.44 312 ARG A O 1
ATOM 2362 N N . HIS A 1 313 ? 6.278 -5.541 14.153 1.00 90.00 313 HIS A N 1
ATOM 2363 C CA . HIS A 1 313 ? 4.964 -5.753 13.566 1.00 90.00 313 HIS A CA 1
ATOM 2364 C C . HIS A 1 313 ? 4.063 -6.407 14.611 1.00 90.00 313 HIS A C 1
ATOM 2366 O O . HIS A 1 313 ? 4.421 -7.447 15.169 1.00 90.00 313 HIS A O 1
ATOM 2372 N N . GLU A 1 314 ? 2.929 -5.776 14.907 1.00 91.44 314 GLU A N 1
ATOM 2373 C CA . GLU A 1 314 ? 1.955 -6.275 15.875 1.00 91.44 314 GLU A CA 1
ATOM 2374 C C . GLU A 1 314 ? 0.541 -6.219 15.312 1.00 91.44 314 GLU A C 1
ATOM 2376 O O . GLU A 1 314 ? 0.164 -5.305 14.577 1.00 91.44 314 GLU A O 1
ATOM 2381 N N . THR A 1 315 ? -0.248 -7.214 15.704 1.00 92.12 315 THR A N 1
ATOM 2382 C CA . THR A 1 315 ? -1.634 -7.380 15.288 1.00 92.12 315 THR A CA 1
ATOM 2383 C C . THR A 1 315 ? -2.524 -7.363 16.520 1.00 92.12 315 THR A C 1
ATOM 2385 O O . THR A 1 315 ? -2.334 -8.148 17.451 1.00 92.12 315 THR A O 1
ATOM 2388 N N . PHE A 1 316 ? -3.527 -6.493 16.500 1.00 93.56 316 PHE A N 1
ATOM 2389 C CA . PHE A 1 316 ? -4.494 -6.306 17.570 1.00 93.56 316 PHE A CA 1
ATOM 2390 C C . PHE A 1 316 ? -5.882 -6.663 17.058 1.00 93.56 316 PHE A C 1
ATOM 2392 O O . PHE A 1 316 ? -6.302 -6.196 16.002 1.00 93.56 316 PHE A O 1
ATOM 2399 N N . PHE A 1 317 ? -6.610 -7.478 17.811 1.00 93.69 317 PHE A N 1
ATOM 2400 C CA . PHE A 1 317 ? -7.988 -7.827 17.487 1.00 93.69 317 PHE A CA 1
ATOM 2401 C C . PHE A 1 317 ? -8.938 -7.085 18.410 1.00 93.69 317 PHE A C 1
ATOM 2403 O O . PHE A 1 317 ? -8.650 -6.899 19.593 1.00 93.69 317 PHE A O 1
ATOM 2410 N N . PHE A 1 318 ? -10.090 -6.707 17.877 1.00 94.56 318 PHE A N 1
ATOM 2411 C CA . PHE A 1 318 ? -11.144 -6.032 18.615 1.00 94.56 318 PHE A CA 1
ATOM 2412 C C . PHE A 1 318 ? -12.473 -6.722 18.344 1.00 94.56 318 PHE A C 1
ATOM 2414 O O . PHE A 1 318 ? -12.749 -7.116 17.214 1.00 94.56 318 PHE A O 1
ATOM 2421 N N . ASP A 1 319 ? -13.281 -6.872 19.388 1.00 93.19 319 ASP A N 1
ATOM 2422 C CA . ASP A 1 319 ? -14.646 -7.375 19.312 1.00 93.19 319 ASP A CA 1
ATOM 2423 C C . ASP A 1 319 ? -15.636 -6.218 19.434 1.00 93.19 319 ASP A C 1
ATOM 2425 O O . ASP A 1 319 ? -15.524 -5.369 20.326 1.00 93.19 319 ASP A O 1
ATOM 2429 N N . TYR A 1 320 ? -16.632 -6.231 18.557 1.00 92.75 320 TYR A N 1
ATOM 2430 C CA . TYR A 1 320 ? -17.840 -5.444 18.694 1.00 92.75 320 TYR A CA 1
ATOM 2431 C C . TYR A 1 320 ? -19.047 -6.336 18.415 1.00 92.75 320 TYR A C 1
ATOM 2433 O O . TYR A 1 320 ? -19.282 -6.754 17.288 1.00 92.75 320 TYR A O 1
ATOM 2441 N N . GLN A 1 321 ? -19.823 -6.649 19.455 1.00 90.38 321 GLN A N 1
ATOM 2442 C CA . GL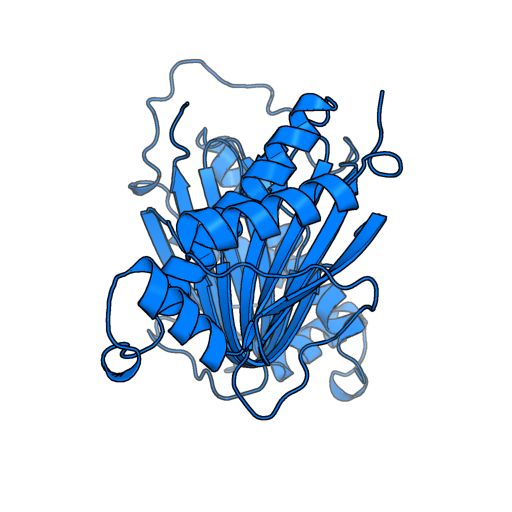N A 1 321 ? -21.048 -7.454 19.339 1.00 90.38 321 GLN A CA 1
ATOM 2443 C C . GLN A 1 321 ? -20.847 -8.827 18.652 1.00 90.38 321 GLN A C 1
ATOM 2445 O O . GLN A 1 321 ? -21.757 -9.320 17.984 1.00 90.38 321 GLN A O 1
ATOM 2450 N N . ASN A 1 322 ? -19.714 -9.499 18.901 1.00 86.06 322 ASN A N 1
ATOM 2451 C CA . ASN A 1 322 ? -19.278 -10.753 18.257 1.00 86.06 322 ASN A CA 1
ATOM 2452 C C . ASN A 1 322 ? -18.775 -10.619 16.808 1.00 86.06 322 ASN A C 1
ATOM 2454 O O . ASN A 1 322 ? -18.524 -11.639 16.160 1.00 86.06 322 ASN A O 1
ATOM 2458 N N . GLU A 1 323 ? -18.617 -9.402 16.290 1.00 89.38 323 GLU A N 1
ATOM 2459 C CA . GLU A 1 323 ? -17.877 -9.150 15.057 1.00 89.38 323 GLU A CA 1
ATOM 2460 C C . GLU A 1 323 ? -16.442 -8.746 15.398 1.00 89.38 323 GLU A C 1
ATOM 2462 O O . GLU A 1 323 ? -16.203 -7.780 16.125 1.00 89.38 323 GLU A O 1
ATOM 2467 N N . ILE A 1 324 ? -15.479 -9.514 14.882 1.00 91.19 324 ILE A N 1
ATOM 2468 C CA . ILE A 1 324 ? -14.055 -9.295 15.136 1.00 91.19 324 ILE A CA 1
ATOM 2469 C C . ILE A 1 324 ? -13.458 -8.517 13.970 1.00 91.19 324 ILE A C 1
ATOM 2471 O O . ILE A 1 324 ? -13.544 -8.955 12.822 1.00 91.19 324 ILE A O 1
ATOM 2475 N N . PHE A 1 325 ? -12.792 -7.409 14.273 1.00 93.12 325 PHE A N 1
ATOM 2476 C CA . PHE A 1 325 ? -11.941 -6.690 13.330 1.00 93.12 325 PHE A CA 1
ATOM 2477 C C . PHE A 1 325 ? -10.497 -6.658 13.829 1.00 93.12 325 PHE A C 1
ATOM 2479 O O . PHE A 1 325 ? -10.204 -7.003 14.978 1.00 93.12 325 PHE A O 1
ATOM 2486 N N . MET A 1 326 ? -9.580 -6.299 12.938 1.00 93.38 326 MET A N 1
ATOM 2487 C CA . MET A 1 326 ? -8.145 -6.407 13.174 1.00 93.38 326 MET A CA 1
ATOM 2488 C C . MET A 1 326 ? -7.437 -5.104 12.810 1.00 93.38 326 MET A C 1
ATOM 2490 O O . MET A 1 326 ? -7.740 -4.487 11.791 1.00 93.38 326 MET A O 1
ATOM 2494 N N . VAL A 1 327 ? -6.480 -4.700 13.640 1.00 94.94 327 VAL A N 1
ATOM 2495 C CA . VAL A 1 327 ? -5.569 -3.583 13.388 1.00 94.94 327 VAL A CA 1
ATOM 2496 C C . VAL A 1 327 ? -4.149 -4.132 13.356 1.00 94.94 327 VAL A C 1
ATOM 2498 O O . VAL A 1 327 ? -3.689 -4.705 14.340 1.00 94.94 327 VAL A O 1
ATOM 2501 N N . GLU A 1 328 ? -3.454 -3.960 12.240 1.00 94.06 328 GLU A N 1
ATOM 2502 C CA . GLU A 1 328 ? -2.028 -4.271 12.119 1.00 94.06 328 GLU A CA 1
ATOM 2503 C C . GLU A 1 328 ? -1.238 -2.976 12.149 1.00 94.06 328 GLU A C 1
ATOM 2505 O O . GLU A 1 328 ? -1.582 -2.019 11.449 1.00 94.06 328 GLU A O 1
ATOM 2510 N N . VAL A 1 329 ? -0.178 -2.945 12.951 1.00 94.25 329 VAL A N 1
ATOM 2511 C CA . VAL A 1 329 ? 0.742 -1.815 13.014 1.00 94.25 329 VAL A CA 1
ATOM 2512 C C . VAL A 1 329 ? 2.164 -2.317 12.868 1.00 94.25 329 VAL A C 1
ATOM 2514 O O . VAL A 1 329 ? 2.647 -3.160 13.622 1.00 94.25 329 VAL A O 1
ATOM 2517 N N . GLY A 1 330 ? 2.842 -1.753 11.880 1.00 92.69 330 GLY A N 1
ATOM 2518 C CA . GLY A 1 330 ? 4.239 -1.988 11.598 1.00 92.69 330 GLY A CA 1
ATOM 2519 C C . GLY A 1 330 ? 5.055 -0.723 11.777 1.00 92.69 330 GLY A C 1
ATOM 2520 O O . GLY A 1 330 ? 4.690 0.293 11.193 1.00 92.69 330 GLY A O 1
ATOM 2521 N N . LEU A 1 331 ? 6.160 -0.774 12.525 1.00 92.81 331 LEU A N 1
ATOM 2522 C CA . LEU A 1 331 ? 7.085 0.350 12.700 1.00 92.81 331 LEU A CA 1
ATOM 2523 C C . LEU A 1 331 ? 8.546 -0.069 12.460 1.00 92.81 331 LEU A C 1
ATOM 2525 O O . LEU A 1 331 ? 8.987 -1.160 12.831 1.00 92.81 331 LEU A O 1
ATOM 2529 N N . LYS A 1 332 ? 9.320 0.845 11.876 1.00 90.62 332 LYS A N 1
ATOM 2530 C CA . LYS A 1 332 ? 10.776 0.794 11.703 1.00 90.62 332 LYS A CA 1
ATOM 2531 C C . LYS A 1 332 ? 11.352 2.181 12.001 1.00 90.62 332 LYS A C 1
ATOM 2533 O O . LYS A 1 332 ? 10.835 3.182 11.512 1.00 90.62 332 LYS A O 1
ATOM 2538 N N . LYS A 1 333 ? 12.444 2.269 12.768 1.00 88.81 333 LYS A N 1
ATOM 2539 C CA . LYS A 1 333 ? 13.199 3.531 12.880 1.00 88.81 333 LYS A CA 1
ATOM 2540 C C . LYS A 1 333 ? 13.847 3.824 11.525 1.00 88.81 333 LYS A C 1
ATOM 2542 O O . LYS A 1 333 ? 14.460 2.928 10.944 1.00 88.81 333 LYS A O 1
ATOM 2547 N N . SER A 1 334 ? 13.699 5.045 11.015 1.00 83.25 334 SER A N 1
ATOM 2548 C CA . SER A 1 334 ? 14.416 5.437 9.802 1.00 83.25 334 SER A CA 1
ATOM 2549 C C . SER A 1 334 ? 15.913 5.403 10.078 1.00 83.25 334 SER A C 1
ATOM 2551 O O . SER A 1 334 ? 16.370 5.869 11.123 1.00 83.25 334 SER A O 1
ATOM 2553 N N . GLU A 1 335 ? 16.675 4.857 9.141 1.00 72.88 335 GLU A N 1
ATOM 2554 C CA . GLU A 1 335 ? 18.125 4.999 9.154 1.00 72.88 335 GLU A CA 1
ATOM 2555 C C . GLU A 1 335 ? 18.425 6.472 8.833 1.00 72.88 335 GLU A C 1
ATOM 2557 O O . GLU A 1 335 ? 17.911 7.008 7.849 1.00 72.88 335 GLU A O 1
ATOM 2562 N N . GLU A 1 336 ? 19.152 7.170 9.711 1.00 49.88 336 GLU A N 1
ATOM 2563 C CA . GLU A 1 336 ? 19.657 8.510 9.393 1.00 49.88 336 GLU A CA 1
ATOM 2564 C C . GLU A 1 336 ? 20.696 8.353 8.272 1.00 49.88 336 GLU A C 1
ATOM 2566 O O . GLU A 1 336 ? 21.674 7.624 8.447 1.00 49.88 336 GLU A O 1
ATOM 2571 N N . ILE A 1 337 ? 20.450 8.981 7.115 1.00 35.53 337 ILE A N 1
ATOM 2572 C CA . ILE A 1 337 ? 21.405 9.044 5.993 1.00 35.53 337 ILE A CA 1
ATOM 2573 C C . ILE A 1 337 ? 22.435 10.141 6.252 1.00 35.53 337 ILE A C 1
ATOM 2575 O O . ILE A 1 337 ? 22.009 11.277 6.574 1.00 35.53 337 ILE A O 1
#

Secondary structure (DSSP, 8-state):
---TTTS-HHHHHHHHHHHHHHHHH----EEESS------SS-EEEEEEEEEESEEEEEEEEEEHHHHHHHHHHHHT--GGG--SSHHHHHHHHHHHHHHHHHHHHHHHHTT--EEE---EEEEEEEEEEEE---SEEEEEEEEETTEEEEEEEEEEE--TTTT--------S------GGGS-HHHHHHHHHHHHHHHHH----EE---S-----S-EEEEEEEEEESEEEEEEEEEEHHHHHHHHHHHHT--GGG--SSHHHHHHHHHHHHHHHHHHHHHHHHTT--EEEPPPEEEEEEEEEEEE-S-SEEEEEEEEETTEEEEEEEEEEEPPP-

Radius of gyration: 20.11 Å; chains: 1; bounding box: 51×51×51 Å

pLDDT: mean 88.65, std 14.08, range [34.53, 98.38]

Foldseek 3Di:
DDDPVRQCPVVLLQVQLQCCCCPQQVQRKAWDPDFDDDDDDAKKKKKKKWKDAQKTKMKIKIWGVVVLLSSLCRRVVHDSVPDPDCVSSFVSVQVSRCRSVVSVQVSCVVVVGHIDMFRMKMKMWDWKDKDFPDFPDKDKIWIDGPPIIMIMMMGMDGDDPPDPPPPPPDDPPDDDPDDPVNPPPVVLLQCQLQVLCCVQQVFRKAWDPDPDDPLAAKWKWKKKWKDDQKTKMKIKIFHLQVLLVSLCRNVVHDSVVCPDCPSSCVSVQVSCVRSVVSVCVSCVVSVSHIDMHRIMMMITSIMDMDGPDFPDKDKIWIDTPNGIIIMIMTMDRDDDD

Sequence (337 aa):
MENVLSFDIKRVIVDSTVDVFDMMLSLPIQFSEERKTLAGNGSLVLGSIDFMGDVTGIVNIQVTEKFARKMVSSMLDMEIDQIEGTEDIQDVLGEICNMVSGSLKSGLCDAGMVCELSTPAVIIGNDYNHQTRNMTRVEYFSFLFDDHLITVDVGIKETNPDVSDAAVVGITPDQEDSDIFNYDMENSVINSVSEVFDMMLSMDVKPFGGKTGPIVSSRIVGSISFSGKVLGRLNLHIPEGLAKQMAGTLLGMEPDEIQGLDEVKDVVGELCNMVSGALKSDLCDKGFTCKVSPPSFTTGADFEMEILNLTRHETFFFDYQNEIFMVEVGLKKSEEI